Protein AF-A0A2J5I5U8-F1 (afdb_monomer_lite)

Foldseek 3Di:
DLVVLVVQLVCVVVVVHPAVCSNVLSVLLVVLLVVLLVVLLVLCVVCPLPDLVSLLVLLLLLLVLLVVVLCCCVVVVAPFDDQDDCRPDPDPRCSVSSNSNSNSSSVSSVQSNCVSVVNPLQDPVCLVVLVVVLVPPPCNPPPDDVSNVVSVVSSVVVVVLVVVQVVVCVVVVGNSVSSVVVSVVSNVSSVCSVPDDDD

Radius of gyration: 18.42 Å; chains: 1; bounding box: 48×38×44 Å

pLDDT: mean 83.1, std 12.83, range [36.19, 95.94]

InterPro domains:
  IPR010699 Protein of unknown function DUF1275 [PF06912] (1-190)

Secondary structure (DSSP, 8-state):
-HHHHHHHHHHHHTT--SSTTHHHHHHHHHHHHHHHHHHHHHHHHHS-TT-HHHHHHHHHHHHHHHHHHHHHHHTTSS--S-SSS-TTS----GGGHHHHHHHHHHHHHHHHHHHHTT-TT--SS-HHHHHHHHHT-TTTTSS--HHHHHHHHHHHHHHHHHHHHHHHHHHHSSTHHHHHHHHHHHHHHHHHHHH----

Organism: NCBI:txid482145

Sequence (199 aa):
MQTGNTIFVGLGASNQNPRPYGWARSLTSIGCFVIGSFFFARLHRLLGAKQRLTLIVSFFLQALMIVITAGLVQGGVIAGAPPGGSLHNAETQWTHEVPIVLLSIQSAGQIVASRSLGFNEIPTVVITSLLCDLMSDPKLFLLRNEKRDRRVVAFVLTLVGAIAGGWITKATGNIYGVLWLGAAIKLSISAAWVFWTKV

Structure (mmCIF, N/CA/C/O backbone):
data_AF-A0A2J5I5U8-F1
#
_entry.id   AF-A0A2J5I5U8-F1
#
loop_
_atom_site.group_PDB
_atom_site.id
_atom_site.type_symbol
_atom_site.label_atom_id
_atom_site.label_alt_id
_atom_site.label_comp_id
_atom_site.label_asym_id
_atom_site.label_entity_id
_atom_site.label_seq_id
_atom_site.pdbx_PDB_ins_code
_atom_site.Cartn_x
_atom_site.Cartn_y
_atom_site.Cartn_z
_atom_site.occupancy
_atom_site.B_iso_or_equiv
_atom_site.auth_seq_id
_atom_site.auth_comp_id
_atom_site.auth_asym_id
_atom_site.auth_atom_id
_atom_site.pdbx_PDB_model_num
ATOM 1 N N . MET A 1 1 ? 4.594 -5.981 -2.139 1.00 73.38 1 MET A N 1
ATOM 2 C CA . MET A 1 1 ? 4.993 -6.927 -1.069 1.00 73.38 1 MET A CA 1
ATOM 3 C C . MET A 1 1 ? 6.466 -6.703 -0.785 1.00 73.38 1 MET A C 1
ATOM 5 O O . MET A 1 1 ? 7.224 -6.738 -1.742 1.00 73.38 1 MET A O 1
ATOM 9 N N . GLN A 1 2 ? 6.873 -6.448 0.463 1.00 84.12 2 GLN A N 1
ATOM 10 C CA . GLN A 1 2 ? 8.286 -6.148 0.760 1.00 84.12 2 GLN A CA 1
ATOM 11 C C . GLN A 1 2 ? 9.120 -7.394 1.073 1.00 84.12 2 GLN A C 1
ATOM 13 O O . GLN A 1 2 ? 10.290 -7.429 0.722 1.00 84.12 2 GLN A O 1
ATOM 18 N N . THR A 1 3 ? 8.517 -8.456 1.618 1.00 83.69 3 THR A N 1
ATOM 19 C CA . THR A 1 3 ? 9.233 -9.703 1.939 1.00 83.69 3 THR A CA 1
ATOM 20 C C . THR A 1 3 ? 9.938 -10.303 0.719 1.00 83.69 3 THR A C 1
ATOM 22 O O . THR A 1 3 ? 11.117 -10.624 0.790 1.00 83.69 3 THR A O 1
ATOM 25 N N . GLY A 1 4 ? 9.254 -10.384 -0.428 1.00 82.81 4 GLY A N 1
ATOM 26 C CA . GLY A 1 4 ? 9.867 -10.859 -1.674 1.00 82.81 4 GLY A CA 1
ATOM 27 C C . GLY A 1 4 ? 10.988 -9.944 -2.179 1.00 82.81 4 GLY A C 1
ATOM 28 O O . GLY A 1 4 ? 12.023 -10.436 -2.618 1.00 82.81 4 GLY A O 1
ATOM 29 N N . ASN A 1 5 ? 10.825 -8.621 -2.051 1.00 88.06 5 ASN A N 1
ATOM 30 C CA . ASN A 1 5 ? 11.865 -7.658 -2.421 1.00 88.06 5 ASN A CA 1
ATOM 31 C C . ASN A 1 5 ? 13.138 -7.864 -1.590 1.00 88.06 5 ASN A C 1
ATOM 33 O O . ASN A 1 5 ? 14.233 -7.844 -2.141 1.00 88.06 5 ASN A O 1
ATOM 37 N N . THR A 1 6 ? 13.012 -8.120 -0.286 1.00 87.56 6 THR A N 1
ATOM 38 C CA . THR A 1 6 ? 14.171 -8.384 0.580 1.00 87.56 6 THR A CA 1
ATOM 39 C C . THR A 1 6 ? 14.941 -9.626 0.131 1.00 87.56 6 THR A C 1
ATOM 41 O O . THR A 1 6 ? 16.169 -9.596 0.096 1.00 87.56 6 THR A O 1
ATOM 44 N N . ILE A 1 7 ? 14.240 -10.688 -0.284 1.00 87.56 7 ILE A N 1
ATOM 45 C CA . ILE A 1 7 ? 14.877 -11.901 -0.816 1.00 87.56 7 ILE A CA 1
ATOM 46 C C . ILE A 1 7 ? 15.640 -11.606 -2.115 1.00 87.56 7 ILE A C 1
ATOM 48 O O . ILE A 1 7 ? 16.786 -12.026 -2.242 1.00 87.56 7 ILE A O 1
ATOM 52 N N . PHE A 1 8 ? 15.067 -10.840 -3.053 1.00 85.81 8 PHE A N 1
ATOM 53 C CA . PHE A 1 8 ? 15.771 -10.463 -4.289 1.00 85.81 8 PHE A CA 1
ATOM 54 C C . PHE A 1 8 ? 17.028 -9.624 -4.034 1.00 85.81 8 PHE A C 1
ATOM 56 O O . PHE A 1 8 ? 18.021 -9.801 -4.736 1.00 85.81 8 PHE A O 1
ATOM 63 N N . VAL A 1 9 ? 17.018 -8.749 -3.024 1.00 87.50 9 VAL A N 1
ATOM 64 C CA . VAL A 1 9 ? 18.224 -8.014 -2.603 1.00 87.50 9 VAL A CA 1
ATOM 65 C C . VAL A 1 9 ? 19.288 -8.972 -2.060 1.00 87.50 9 VAL A C 1
ATOM 67 O O . VAL A 1 9 ? 20.447 -8.877 -2.457 1.00 87.50 9 VAL A O 1
ATOM 70 N N . GLY A 1 10 ? 18.902 -9.925 -1.204 1.00 87.62 10 GLY A N 1
ATOM 71 C CA . GLY A 1 10 ? 19.825 -10.922 -0.649 1.00 87.62 10 GLY A CA 1
ATOM 72 C C . GLY A 1 10 ? 20.450 -11.827 -1.716 1.00 87.62 10 GLY A C 1
ATOM 73 O O . GLY A 1 10 ? 21.659 -12.040 -1.709 1.00 87.62 10 GLY A O 1
ATOM 74 N N . LEU A 1 11 ? 19.648 -12.292 -2.677 1.00 87.06 11 LEU A N 1
ATOM 75 C CA . LEU A 1 11 ? 20.133 -13.050 -3.836 1.00 87.06 11 LEU A CA 1
ATOM 76 C C . LEU A 1 11 ? 21.072 -12.217 -4.721 1.00 87.06 11 LEU A C 1
ATOM 78 O O . LEU A 1 11 ? 22.054 -12.737 -5.247 1.00 87.06 11 LEU A O 1
ATOM 82 N N . GLY A 1 12 ? 20.814 -10.913 -4.848 1.00 85.38 12 GLY A N 1
ATOM 83 C CA . GLY A 1 12 ? 21.721 -9.994 -5.532 1.00 85.38 12 GLY A CA 1
ATOM 84 C C . GLY A 1 12 ? 23.076 -9.863 -4.847 1.00 85.38 12 GLY A C 1
ATOM 85 O O . GLY A 1 12 ? 24.096 -9.842 -5.533 1.00 85.38 12 GLY A O 1
ATOM 86 N N . ALA A 1 13 ? 23.104 -9.854 -3.512 1.00 86.94 13 ALA A N 1
ATOM 87 C CA . ALA A 1 13 ? 24.342 -9.786 -2.737 1.00 86.94 13 ALA A CA 1
ATOM 88 C C . ALA A 1 13 ? 25.221 -11.042 -2.892 1.00 86.94 13 ALA A C 1
ATOM 90 O O . ALA A 1 13 ? 26.443 -10.938 -2.836 1.00 86.94 13 ALA A O 1
ATOM 91 N N . SER A 1 14 ? 24.620 -12.214 -3.129 1.00 87.06 14 SER A N 1
ATOM 92 C CA . SER A 1 14 ? 25.341 -13.466 -3.408 1.00 87.06 14 SER A CA 1
ATOM 93 C C . SER A 1 14 ? 25.595 -13.717 -4.901 1.00 87.06 14 SER A C 1
ATOM 95 O O . SER A 1 14 ? 26.052 -14.797 -5.273 1.00 87.06 14 SER A O 1
ATOM 97 N N . ASN A 1 15 ? 25.298 -12.736 -5.762 1.00 81.75 15 ASN A N 1
ATOM 98 C CA . ASN A 1 15 ? 25.380 -12.826 -7.223 1.00 81.75 15 ASN A CA 1
ATOM 99 C C . ASN A 1 15 ? 24.505 -13.939 -7.848 1.00 81.75 15 ASN A C 1
ATOM 101 O O . ASN A 1 15 ? 24.714 -14.349 -8.989 1.00 81.75 15 ASN A O 1
ATOM 105 N N . GLN A 1 16 ? 23.486 -14.408 -7.126 1.00 82.94 16 GLN A N 1
ATOM 106 C CA . GLN A 1 16 ? 22.509 -15.390 -7.596 1.00 82.94 16 GLN A CA 1
ATOM 107 C C . GLN A 1 16 ? 21.300 -14.674 -8.198 1.00 82.94 16 GLN A C 1
ATOM 109 O O . GLN A 1 16 ? 20.182 -14.792 -7.708 1.00 82.94 16 GLN A O 1
ATOM 114 N N . ASN A 1 17 ? 21.522 -13.876 -9.242 1.00 75.94 17 ASN A N 1
ATOM 115 C CA . ASN A 1 17 ? 20.491 -13.006 -9.802 1.00 75.94 17 ASN A CA 1
ATOM 116 C C . ASN A 1 17 ? 19.564 -13.757 -10.777 1.00 75.94 17 ASN A C 1
ATOM 118 O O . ASN A 1 17 ? 19.963 -13.995 -11.915 1.00 75.94 17 ASN A O 1
ATOM 122 N N . PRO A 1 18 ? 18.298 -14.054 -10.412 1.00 69.94 18 PRO A N 1
ATOM 123 C CA . PRO A 1 18 ? 17.353 -14.687 -11.336 1.00 69.94 18 PRO A CA 1
ATOM 124 C C . PRO A 1 18 ? 16.922 -13.751 -12.477 1.00 69.94 18 PRO A C 1
ATOM 126 O O . PRO A 1 18 ? 16.367 -14.207 -13.473 1.00 69.94 18 PRO A O 1
ATOM 129 N N . ARG A 1 19 ? 17.124 -12.433 -12.322 1.00 70.50 19 ARG A N 1
ATOM 130 C CA . ARG A 1 19 ? 16.862 -11.403 -13.337 1.00 70.50 19 ARG A CA 1
ATOM 131 C C . ARG A 1 19 ? 17.949 -10.324 -13.273 1.00 70.50 19 ARG A C 1
ATOM 133 O O . ARG A 1 19 ? 18.262 -9.888 -12.159 1.00 70.50 19 ARG A O 1
ATOM 140 N N . PRO A 1 20 ? 18.473 -9.836 -14.414 1.00 72.56 20 PRO A N 1
ATOM 141 C CA . PRO A 1 20 ? 19.415 -8.718 -14.435 1.00 72.56 20 PRO A CA 1
ATOM 142 C C . PRO A 1 20 ? 18.852 -7.507 -13.680 1.00 72.56 20 PRO A C 1
ATOM 144 O O . PRO A 1 20 ? 17.707 -7.115 -13.902 1.00 72.56 20 PRO A O 1
ATOM 147 N N . TYR A 1 21 ? 19.634 -6.948 -12.750 1.00 76.44 21 TYR A N 1
ATOM 148 C CA . TYR A 1 21 ? 19.283 -5.767 -11.940 1.00 76.44 21 TYR A CA 1
ATOM 149 C C . TYR A 1 21 ? 17.972 -5.855 -11.126 1.00 76.44 21 TYR A C 1
ATOM 151 O O . TYR A 1 21 ? 17.512 -4.850 -10.582 1.00 76.44 21 TYR A O 1
ATOM 159 N N . GLY A 1 22 ? 17.373 -7.044 -10.972 1.00 77.94 22 GLY A N 1
ATOM 160 C CA . GLY A 1 22 ? 16.154 -7.218 -10.170 1.00 77.94 22 GLY A CA 1
ATOM 161 C C . GLY A 1 22 ? 16.348 -6.817 -8.703 1.00 77.94 22 GLY A C 1
ATOM 162 O O . GLY A 1 22 ? 15.463 -6.209 -8.104 1.00 77.94 22 GLY A O 1
ATOM 163 N N . TRP A 1 23 ? 17.540 -7.077 -8.160 1.00 84.75 23 TRP A N 1
ATOM 164 C CA . TRP A 1 23 ? 17.932 -6.685 -6.808 1.00 84.75 23 TRP A CA 1
ATOM 165 C C . TRP A 1 23 ? 17.910 -5.162 -6.601 1.00 84.75 23 TRP A C 1
ATOM 167 O O . TRP A 1 23 ? 17.477 -4.704 -5.547 1.00 84.75 23 TRP A O 1
ATOM 177 N N . ALA A 1 24 ? 18.307 -4.374 -7.608 1.00 85.69 24 ALA A N 1
ATOM 178 C CA . ALA A 1 24 ? 18.344 -2.914 -7.522 1.00 85.69 24 ALA A CA 1
ATOM 179 C C . ALA A 1 24 ? 16.924 -2.338 -7.433 1.00 85.69 24 ALA A C 1
ATOM 181 O O . ALA A 1 24 ? 16.623 -1.569 -6.525 1.00 85.69 24 ALA A O 1
ATOM 182 N N . ARG A 1 25 ? 16.008 -2.823 -8.282 1.00 85.19 25 ARG A N 1
ATOM 183 C CA . ARG A 1 25 ? 14.580 -2.457 -8.246 1.00 85.19 25 ARG A CA 1
ATOM 184 C C . ARG A 1 25 ? 13.931 -2.794 -6.903 1.00 85.19 25 ARG A C 1
ATOM 186 O O . ARG A 1 25 ? 13.144 -2.016 -6.360 1.00 85.19 25 ARG A O 1
ATOM 193 N N . SER A 1 26 ? 14.263 -3.961 -6.351 1.00 87.94 26 SER A N 1
ATOM 194 C CA . SER A 1 26 ? 13.794 -4.368 -5.028 1.00 87.94 26 SER A CA 1
ATOM 195 C C . SER A 1 26 ? 14.366 -3.489 -3.913 1.00 87.94 26 SER A C 1
ATOM 197 O O . SER A 1 26 ? 13.621 -3.123 -3.003 1.00 87.94 26 SER A O 1
ATOM 199 N N . LEU A 1 27 ? 15.639 -3.091 -4.002 1.00 90.00 27 LEU A N 1
ATOM 200 C CA . LEU A 1 27 ? 16.265 -2.163 -3.059 1.00 90.00 27 LEU A CA 1
ATOM 201 C C . LEU A 1 27 ? 15.610 -0.775 -3.115 1.00 90.00 27 LEU A C 1
ATOM 203 O O . LEU A 1 27 ? 15.252 -0.244 -2.062 1.00 90.00 27 LEU A O 1
ATOM 207 N N . THR A 1 28 ? 15.366 -0.232 -4.315 1.00 91.06 28 THR A N 1
ATOM 208 C CA . THR A 1 28 ? 14.620 1.024 -4.498 1.00 91.06 28 THR A CA 1
ATOM 209 C C . THR A 1 28 ? 13.243 0.930 -3.846 1.00 91.06 28 THR A C 1
ATOM 211 O O . THR A 1 28 ? 12.865 1.804 -3.066 1.00 91.06 28 THR A O 1
ATOM 214 N N . SER A 1 29 ? 12.500 -0.158 -4.092 1.00 90.62 29 SER A N 1
ATOM 215 C CA . SER A 1 29 ? 11.173 -0.352 -3.497 1.00 90.62 29 SER A CA 1
ATOM 216 C C . SER A 1 29 ? 11.211 -0.340 -1.967 1.00 90.62 29 SER A C 1
ATOM 218 O O . SER A 1 29 ? 10.381 0.328 -1.348 1.00 90.62 29 SER A O 1
ATOM 220 N N . ILE A 1 30 ? 12.184 -1.024 -1.354 1.00 91.69 30 ILE A N 1
ATOM 221 C CA . ILE A 1 30 ? 12.354 -1.049 0.106 1.00 91.69 30 ILE A CA 1
ATOM 222 C C . ILE A 1 30 ? 12.706 0.347 0.629 1.00 91.69 30 ILE A C 1
ATOM 224 O O . ILE A 1 30 ? 12.056 0.827 1.559 1.00 91.69 30 ILE A O 1
ATOM 228 N N . GLY A 1 31 ? 13.688 1.021 0.025 1.00 93.50 31 GLY A N 1
ATOM 229 C CA . GLY A 1 31 ? 14.117 2.359 0.437 1.00 93.50 31 GLY A CA 1
ATOM 230 C C . GLY A 1 31 ? 12.973 3.372 0.380 1.00 93.50 31 GLY A C 1
ATOM 231 O O . GLY A 1 31 ? 12.658 4.026 1.376 1.00 93.50 31 GLY A O 1
ATOM 232 N N . CYS A 1 32 ? 12.270 3.435 -0.752 1.00 93.75 32 CYS A N 1
ATOM 233 C CA . CYS A 1 32 ? 11.116 4.312 -0.937 1.00 93.75 32 CYS A CA 1
ATOM 234 C C . CYS A 1 32 ? 9.962 3.969 0.009 1.00 93.75 32 CYS A C 1
ATOM 236 O O . CYS A 1 32 ? 9.291 4.866 0.517 1.00 93.75 32 CYS A O 1
ATOM 238 N N . PHE A 1 33 ? 9.741 2.687 0.296 1.00 92.94 33 PHE A N 1
ATOM 239 C CA . PHE A 1 33 ? 8.738 2.259 1.262 1.00 92.94 33 PHE A CA 1
ATOM 240 C C . PHE A 1 33 ? 9.073 2.706 2.696 1.00 92.94 33 PHE A C 1
ATOM 242 O O . PHE A 1 33 ? 8.181 3.144 3.428 1.00 92.94 33 PHE A O 1
ATOM 249 N N . VAL A 1 34 ? 10.344 2.644 3.108 1.00 94.06 34 VAL A N 1
ATOM 250 C CA . VAL A 1 34 ? 10.796 3.127 4.426 1.00 94.06 34 VAL A CA 1
ATOM 251 C C . VAL A 1 34 ? 10.652 4.646 4.525 1.00 94.06 34 VAL A C 1
ATOM 253 O O . VAL A 1 34 ? 10.069 5.141 5.492 1.00 94.06 34 VAL A O 1
ATOM 256 N N . ILE A 1 35 ? 11.100 5.381 3.503 1.00 95.06 35 ILE A N 1
ATOM 257 C CA . ILE A 1 35 ? 10.955 6.844 3.429 1.00 95.06 35 ILE A CA 1
ATOM 258 C C . ILE A 1 35 ? 9.473 7.237 3.471 1.00 95.06 35 ILE A C 1
ATOM 260 O O . ILE A 1 35 ? 9.080 8.093 4.264 1.00 95.06 35 ILE A O 1
ATOM 264 N N . GLY A 1 36 ? 8.630 6.568 2.680 1.00 93.38 3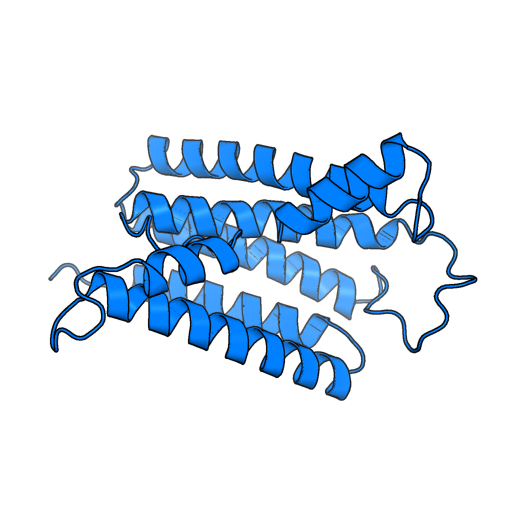6 GLY A N 1
ATOM 265 C CA . GLY A 1 36 ? 7.185 6.773 2.687 1.00 93.38 36 GLY A CA 1
ATOM 266 C C . GLY A 1 36 ? 6.566 6.485 4.055 1.00 93.38 36 GLY A C 1
ATOM 267 O O . GLY A 1 36 ? 5.772 7.280 4.553 1.00 93.38 36 GLY A O 1
ATOM 268 N N . SER A 1 37 ? 6.978 5.399 4.713 1.00 92.12 37 SER A N 1
ATOM 269 C CA . SER A 1 37 ? 6.502 5.047 6.058 1.00 92.12 37 SER A CA 1
ATOM 270 C C . SER A 1 37 ? 6.841 6.142 7.067 1.00 92.12 37 SER A C 1
ATOM 272 O O . SER A 1 37 ? 5.983 6.536 7.857 1.00 92.12 37 SER A O 1
ATOM 274 N N . PHE A 1 38 ? 8.065 6.673 7.015 1.00 94.38 38 PHE A N 1
ATOM 275 C CA . PHE A 1 38 ? 8.487 7.788 7.858 1.00 94.38 38 PHE A CA 1
ATOM 276 C C . PHE A 1 38 ? 7.666 9.054 7.577 1.00 94.38 38 PHE A C 1
ATOM 278 O O . PHE A 1 38 ? 7.140 9.661 8.513 1.00 94.38 38 PHE A O 1
ATOM 285 N N . PHE A 1 39 ? 7.504 9.417 6.303 1.00 95.12 39 PHE A N 1
ATOM 286 C CA . PHE A 1 39 ? 6.733 10.585 5.879 1.00 95.12 39 PHE A CA 1
ATOM 287 C C . PHE A 1 39 ? 5.278 10.519 6.367 1.00 95.12 39 PHE A C 1
ATOM 289 O O . PHE A 1 39 ? 4.821 11.419 7.075 1.00 95.12 39 PHE A O 1
ATOM 296 N N . PHE A 1 40 ? 4.562 9.430 6.073 1.00 93.00 40 PHE A N 1
ATOM 297 C CA . PHE A 1 40 ? 3.168 9.278 6.490 1.00 93.00 40 PHE A CA 1
ATOM 298 C C . PHE A 1 40 ? 3.031 9.171 8.013 1.00 93.00 40 PHE A C 1
ATOM 300 O O . PHE A 1 40 ? 2.072 9.698 8.573 1.00 93.00 40 PHE A O 1
ATOM 307 N N . ALA A 1 41 ? 3.985 8.545 8.713 1.00 91.44 41 ALA A N 1
ATOM 308 C CA . ALA A 1 41 ? 3.951 8.480 10.175 1.00 91.44 41 ALA A CA 1
ATOM 309 C C . ALA A 1 41 ? 4.093 9.871 10.810 1.00 91.44 41 ALA A C 1
ATOM 311 O O . ALA A 1 41 ? 3.406 10.182 11.786 1.00 91.44 41 ALA A O 1
ATOM 312 N N . ARG A 1 42 ? 4.953 10.730 10.247 1.00 92.25 42 ARG A N 1
ATOM 313 C CA . ARG A 1 42 ? 5.087 12.129 10.674 1.00 92.25 42 ARG A CA 1
ATOM 314 C C . ARG A 1 42 ? 3.839 12.934 10.340 1.00 92.25 42 ARG A C 1
ATOM 316 O O . ARG A 1 42 ? 3.341 13.623 11.223 1.00 92.25 42 ARG A O 1
ATOM 323 N N . LEU A 1 43 ? 3.291 12.778 9.137 1.00 91.31 43 LEU A N 1
ATOM 324 C CA . LEU A 1 43 ? 2.041 13.420 8.727 1.00 91.31 43 LEU A CA 1
ATOM 325 C C . LEU A 1 43 ? 0.895 13.094 9.700 1.00 91.31 43 LEU A C 1
ATOM 327 O O . LEU A 1 43 ? 0.242 14.000 10.211 1.00 91.31 43 LEU A O 1
ATOM 331 N N . HIS A 1 44 ? 0.707 11.811 10.027 1.00 89.38 44 HIS A N 1
ATOM 332 C CA . HIS A 1 44 ? -0.317 11.371 10.977 1.00 89.38 44 HIS A CA 1
ATOM 333 C C . HIS A 1 44 ? -0.059 11.851 12.412 1.00 89.38 44 HIS A C 1
ATOM 335 O O . HIS A 1 44 ? -1.010 12.064 13.161 1.00 89.38 44 HIS A O 1
ATOM 341 N N . ARG A 1 45 ? 1.202 12.047 12.814 1.00 87.81 45 ARG A N 1
ATOM 342 C CA . ARG A 1 45 ? 1.538 12.608 14.130 1.00 87.81 45 ARG A CA 1
ATOM 343 C C . ARG A 1 45 ? 1.257 14.110 14.207 1.00 87.81 45 ARG A C 1
ATOM 345 O O . ARG A 1 45 ? 0.744 14.556 15.223 1.00 87.81 45 ARG A O 1
ATOM 352 N N . LEU A 1 46 ? 1.583 14.860 13.154 1.00 88.44 46 LEU A N 1
ATOM 353 C CA . LEU A 1 46 ? 1.422 16.318 13.101 1.00 88.44 46 LEU A CA 1
ATOM 354 C C . LEU A 1 46 ? -0.047 16.734 12.991 1.00 88.44 46 LEU A C 1
ATOM 356 O O . LEU A 1 46 ? -0.488 17.621 13.710 1.00 88.44 46 LEU A O 1
ATOM 360 N N . LEU A 1 47 ? -0.808 16.068 12.122 1.00 86.12 47 LEU A N 1
ATOM 361 C CA . LEU A 1 47 ? -2.226 16.368 11.901 1.00 86.12 47 LEU A CA 1
ATOM 362 C C . LEU A 1 47 ? -3.151 15.623 12.878 1.00 86.12 47 LEU A C 1
ATOM 364 O O . LEU A 1 47 ? -4.356 15.825 12.875 1.00 86.12 47 LEU A O 1
ATOM 368 N N . GLY A 1 48 ? -2.610 14.739 13.717 1.00 82.56 48 GLY A N 1
ATOM 369 C CA . GLY A 1 48 ? -3.385 13.889 14.615 1.00 82.56 48 GLY A CA 1
ATOM 370 C C . GLY A 1 48 ? -3.929 12.639 13.915 1.00 82.56 48 GLY A C 1
ATOM 371 O O . GLY A 1 48 ? -4.667 12.697 12.932 1.00 82.56 48 GLY A O 1
ATOM 372 N N . ALA A 1 49 ? -3.594 11.472 14.468 1.00 73.75 49 ALA A N 1
ATOM 373 C CA . ALA A 1 49 ? -3.744 10.179 13.797 1.00 73.75 49 ALA A CA 1
ATOM 374 C C . ALA A 1 49 ? -5.195 9.787 13.461 1.00 73.75 49 ALA A C 1
ATOM 376 O O . ALA A 1 49 ? -5.415 9.024 12.522 1.00 73.75 49 ALA A O 1
ATOM 377 N N . LYS A 1 50 ? -6.168 10.312 14.218 1.00 75.44 50 LYS A N 1
ATOM 378 C CA . LYS A 1 50 ? -7.607 10.035 14.065 1.00 75.44 50 LYS A CA 1
ATOM 379 C C . LYS A 1 50 ? -8.408 11.234 13.552 1.00 75.44 50 LYS A C 1
ATOM 381 O O . LYS A 1 50 ? -9.636 11.183 13.528 1.00 75.44 50 LYS A O 1
ATOM 386 N N . GLN A 1 51 ? -7.743 12.328 13.176 1.00 83.81 51 GLN A N 1
ATOM 387 C CA . GLN A 1 51 ? -8.449 13.460 12.591 1.00 83.81 51 GLN A CA 1
ATOM 388 C C . GLN A 1 51 ? -8.877 13.127 11.160 1.00 83.81 51 GLN A C 1
ATOM 390 O O . GLN A 1 51 ? -8.146 12.494 10.399 1.00 83.81 51 GLN A O 1
ATOM 395 N N . ARG A 1 52 ? -10.071 13.589 10.783 1.00 85.25 52 ARG A N 1
ATOM 396 C CA . ARG A 1 52 ? -10.632 13.374 9.441 1.00 85.25 52 ARG A C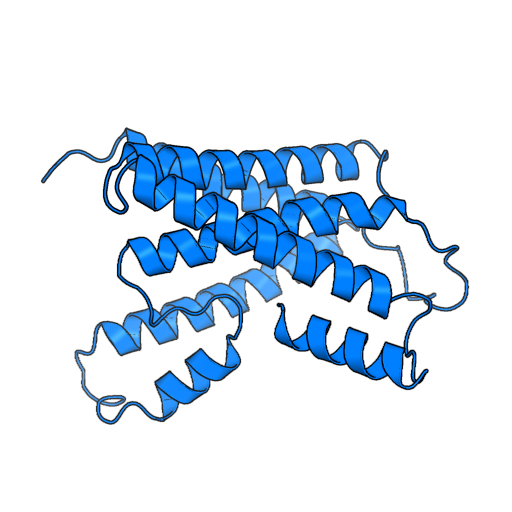A 1
ATOM 397 C C . ARG A 1 52 ? -9.726 13.934 8.361 1.00 85.25 52 ARG A C 1
ATOM 399 O O . ARG A 1 52 ? -9.453 13.249 7.385 1.00 85.25 52 ARG A O 1
ATOM 406 N N . LEU A 1 53 ? -9.221 15.148 8.583 1.00 87.19 53 LEU A N 1
ATOM 407 C CA . LEU A 1 53 ? -8.336 15.825 7.644 1.00 87.19 53 LEU A CA 1
ATOM 408 C C . LEU A 1 53 ? -7.087 14.985 7.351 1.00 87.19 53 LEU A C 1
ATOM 410 O O . LEU A 1 53 ? -6.722 14.826 6.193 1.00 87.19 53 LEU A O 1
ATOM 414 N N . THR A 1 54 ? -6.497 14.362 8.373 1.00 89.31 54 THR A N 1
ATOM 415 C CA . THR A 1 54 ? -5.355 13.452 8.220 1.00 89.31 54 THR A CA 1
ATOM 416 C C . THR A 1 54 ? -5.669 12.288 7.287 1.00 89.31 54 THR A C 1
ATOM 418 O O . THR A 1 54 ? -4.867 11.971 6.412 1.00 89.31 54 THR A O 1
ATOM 421 N N . LEU A 1 55 ? -6.835 11.657 7.443 1.00 89.31 55 LEU A N 1
ATOM 422 C CA . LEU A 1 55 ? -7.247 10.523 6.612 1.00 89.31 55 LEU A CA 1
ATOM 423 C C . LEU A 1 55 ? -7.557 10.964 5.178 1.00 89.31 55 LEU A C 1
ATOM 425 O O . LEU A 1 55 ? -7.087 10.320 4.242 1.00 89.31 55 LEU A O 1
ATOM 429 N N . ILE A 1 56 ? -8.264 12.087 5.005 1.00 90.69 56 ILE A N 1
ATOM 430 C CA . ILE A 1 56 ? -8.554 12.684 3.693 1.00 90.69 56 ILE A CA 1
ATOM 431 C C . ILE A 1 56 ? -7.246 12.952 2.947 1.00 90.69 56 ILE A C 1
ATOM 433 O O . ILE A 1 56 ? -7.062 12.430 1.848 1.00 90.69 56 ILE A O 1
ATOM 437 N N . VAL A 1 57 ? -6.321 13.698 3.565 1.00 91.94 57 VAL A N 1
ATOM 438 C CA . VAL A 1 57 ? -5.024 14.070 2.977 1.00 91.94 57 VAL A CA 1
ATOM 439 C C . VAL A 1 57 ? -4.172 12.832 2.701 1.00 91.94 57 VAL A C 1
ATOM 441 O O . VAL A 1 57 ? -3.581 12.724 1.628 1.00 91.94 57 VAL A O 1
ATOM 444 N N . SER A 1 58 ? -4.137 11.868 3.625 1.00 92.81 58 SER A N 1
ATOM 445 C CA . SER A 1 58 ? -3.356 10.638 3.466 1.00 92.81 58 SER A CA 1
ATOM 446 C C . SER A 1 58 ? -3.843 9.804 2.277 1.00 92.81 58 SER A C 1
ATOM 448 O O . SER A 1 58 ? -3.043 9.451 1.408 1.00 92.81 58 SER A O 1
ATOM 450 N N . PHE A 1 59 ? -5.150 9.535 2.179 1.00 92.88 59 PHE A N 1
ATOM 451 C CA . PHE A 1 59 ? -5.716 8.781 1.056 1.00 92.88 59 PHE A CA 1
ATOM 452 C C . PHE A 1 59 ? -5.690 9.566 -0.260 1.00 92.88 59 PHE A C 1
ATOM 454 O O . PHE A 1 59 ? -5.476 8.961 -1.310 1.00 92.88 59 PHE A O 1
ATOM 461 N N . PHE A 1 60 ? -5.832 10.893 -0.214 1.00 94.25 60 PHE A N 1
ATOM 462 C CA . PHE A 1 60 ? -5.712 11.753 -1.390 1.00 94.25 60 PHE A CA 1
ATOM 463 C C . PHE A 1 60 ? -4.295 11.722 -1.970 1.00 94.25 60 PHE A C 1
ATOM 465 O O . PHE A 1 60 ? -4.129 11.464 -3.159 1.00 94.25 60 PHE A O 1
ATOM 472 N N . LEU A 1 61 ? -3.263 11.889 -1.137 1.00 94.88 61 LEU A N 1
ATOM 473 C CA . LEU A 1 61 ? -1.870 11.827 -1.586 1.00 94.88 61 LEU A CA 1
ATOM 474 C C . LEU A 1 61 ? -1.523 10.438 -2.142 1.00 94.88 61 LEU A C 1
ATOM 476 O O . LEU A 1 61 ? -0.854 10.319 -3.168 1.00 94.88 61 LEU A O 1
ATOM 480 N N . GLN A 1 62 ? -2.028 9.379 -1.502 1.00 94.69 62 GLN A N 1
ATOM 481 C CA . GLN A 1 62 ? -1.918 8.014 -2.014 1.00 94.69 62 GLN A CA 1
ATOM 482 C C . GLN A 1 62 ? -2.580 7.853 -3.389 1.00 94.69 62 GLN A C 1
ATOM 484 O O . GLN A 1 62 ? -1.999 7.229 -4.273 1.00 94.69 62 GLN A O 1
ATOM 489 N N . ALA A 1 63 ? -3.781 8.396 -3.584 1.00 94.62 63 ALA A N 1
ATOM 490 C CA . ALA A 1 63 ? -4.456 8.354 -4.873 1.00 94.62 63 ALA A CA 1
ATOM 491 C C . ALA A 1 63 ? -3.698 9.154 -5.939 1.00 94.62 63 ALA A C 1
ATOM 493 O O . ALA A 1 63 ? -3.496 8.643 -7.036 1.00 94.62 63 ALA A O 1
ATOM 494 N N . LEU A 1 64 ? -3.211 10.352 -5.603 1.00 95.94 64 LEU A N 1
ATOM 495 C CA . LEU A 1 64 ? -2.454 11.216 -6.508 1.00 95.94 64 LEU A CA 1
ATOM 496 C C . LEU A 1 64 ? -1.213 10.507 -7.064 1.00 95.94 64 LEU A C 1
ATOM 498 O O . LEU A 1 64 ? -0.990 10.518 -8.271 1.00 95.94 64 LEU A O 1
ATOM 502 N N . MET A 1 65 ? -0.450 9.817 -6.210 1.00 95.06 65 MET A N 1
ATOM 503 C CA . MET A 1 65 ? 0.706 9.024 -6.650 1.00 95.06 65 MET A CA 1
ATOM 504 C C . MET A 1 65 ? 0.313 7.905 -7.628 1.00 95.06 65 MET A C 1
ATOM 506 O O . MET A 1 65 ? 1.035 7.658 -8.597 1.00 95.06 65 MET A O 1
ATOM 510 N N . ILE A 1 66 ? -0.838 7.248 -7.423 1.00 94.44 66 ILE A N 1
ATOM 511 C CA . ILE A 1 66 ? -1.338 6.238 -8.370 1.00 94.44 66 ILE A CA 1
ATOM 512 C C . ILE A 1 66 ? -1.787 6.890 -9.678 1.00 94.44 66 ILE A C 1
ATOM 514 O O . ILE A 1 66 ? -1.448 6.366 -10.732 1.00 94.44 66 ILE A O 1
ATOM 518 N N . VAL A 1 67 ? -2.507 8.015 -9.634 1.00 95.31 67 VAL A N 1
ATOM 519 C CA . VAL A 1 67 ? -2.973 8.735 -10.833 1.00 95.31 67 VAL A CA 1
ATOM 520 C C . VAL A 1 67 ? -1.794 9.184 -11.689 1.00 95.31 67 VAL A C 1
ATOM 522 O O . VAL A 1 67 ? -1.799 8.945 -12.892 1.00 95.31 67 VAL A O 1
ATOM 525 N N . ILE A 1 68 ? -0.754 9.758 -11.073 1.00 93.62 68 ILE A N 1
ATOM 526 C CA . ILE A 1 68 ? 0.484 10.127 -11.774 1.00 93.62 68 ILE A CA 1
ATOM 527 C C . ILE A 1 68 ? 1.088 8.889 -12.443 1.00 93.62 68 ILE A C 1
ATOM 529 O O . ILE A 1 68 ? 1.392 8.915 -13.632 1.00 93.62 68 ILE A O 1
ATOM 533 N N . THR A 1 69 ? 1.194 7.775 -11.715 1.00 91.44 69 THR A N 1
ATOM 534 C CA . THR A 1 69 ? 1.724 6.522 -12.271 1.00 91.44 69 THR A CA 1
ATOM 535 C C . THR A 1 69 ? 0.867 6.002 -13.432 1.00 91.44 69 THR A C 1
ATOM 537 O O . THR A 1 69 ? 1.404 5.612 -14.466 1.00 91.44 69 THR A O 1
ATOM 540 N N . ALA A 1 70 ? -0.460 6.017 -13.292 1.00 91.12 70 ALA A N 1
ATOM 541 C CA . ALA A 1 70 ? -1.400 5.567 -14.314 1.00 91.12 70 ALA A CA 1
ATOM 542 C C . ALA A 1 70 ? -1.307 6.424 -15.581 1.00 91.12 70 ALA A C 1
ATOM 544 O O . ALA A 1 70 ? -1.227 5.875 -16.677 1.00 91.12 70 ALA A O 1
ATOM 545 N N . GLY A 1 71 ? -1.251 7.751 -15.427 1.00 90.19 71 GLY A N 1
ATOM 546 C CA . GLY A 1 71 ? -1.099 8.697 -16.529 1.00 90.19 71 GLY A CA 1
ATOM 547 C C . GLY A 1 71 ? 0.232 8.539 -17.260 1.00 90.19 71 GLY A C 1
ATOM 548 O O . GLY A 1 71 ? 0.254 8.535 -18.486 1.00 90.19 71 GLY A O 1
ATOM 549 N N . LEU A 1 72 ? 1.330 8.322 -16.529 1.00 89.12 72 LEU A N 1
ATOM 550 C CA . LEU A 1 72 ? 2.649 8.087 -17.124 1.00 89.12 72 LEU A CA 1
ATOM 551 C C . LEU A 1 72 ? 2.714 6.772 -17.919 1.00 89.12 72 LEU A C 1
ATOM 553 O O . LEU A 1 72 ? 3.322 6.733 -18.989 1.00 89.12 72 LEU A O 1
ATOM 557 N N . VAL A 1 73 ? 2.069 5.709 -17.425 1.00 87.00 73 VAL A N 1
ATOM 558 C CA . VAL A 1 73 ? 1.985 4.418 -18.131 1.00 87.00 73 VAL A CA 1
ATOM 559 C C . VAL A 1 73 ? 1.045 4.502 -19.337 1.00 87.00 73 VAL A C 1
ATOM 561 O O . VAL A 1 73 ? 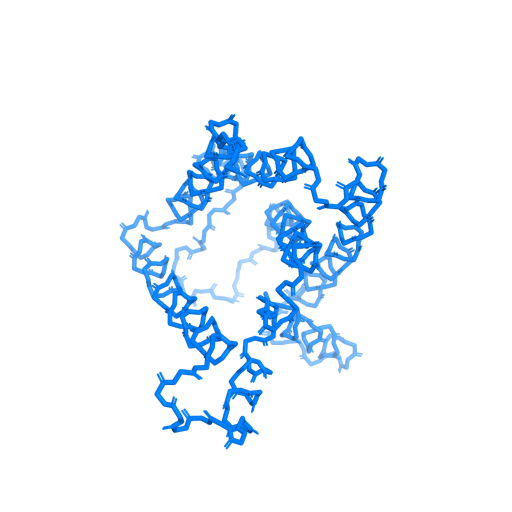1.368 3.993 -20.406 1.00 87.00 73 VAL A O 1
ATOM 564 N N . GLN A 1 74 ? -0.116 5.143 -19.190 1.00 87.19 74 GLN A N 1
ATOM 565 C CA . GLN A 1 74 ? -1.086 5.291 -20.278 1.00 87.19 74 GLN A CA 1
ATOM 566 C C . GLN A 1 74 ? -0.577 6.226 -21.382 1.00 87.19 74 GLN A C 1
ATOM 568 O O . GLN A 1 74 ? -0.817 5.965 -22.556 1.00 87.19 74 GLN A O 1
ATOM 573 N N . GLY A 1 75 ? 0.148 7.286 -21.018 1.00 83.38 75 GLY A N 1
ATOM 574 C CA . GLY A 1 75 ? 0.759 8.227 -21.955 1.00 83.38 75 GLY A CA 1
ATOM 575 C C . GLY A 1 75 ? 1.984 7.678 -22.690 1.00 83.38 75 GLY A C 1
ATOM 576 O O . GLY A 1 75 ? 2.591 8.410 -23.463 1.00 83.38 75 GLY A O 1
ATOM 577 N N . GLY A 1 76 ? 2.387 6.427 -22.436 1.00 79.00 76 GLY A N 1
ATOM 578 C CA . GLY A 1 76 ? 3.520 5.784 -23.109 1.00 79.00 76 GLY A CA 1
ATOM 579 C C . GLY A 1 76 ? 4.897 6.330 -22.717 1.00 79.00 76 GLY A C 1
ATOM 580 O O . GLY A 1 76 ? 5.901 5.865 -23.246 1.00 79.00 76 GLY A O 1
ATOM 581 N N . VAL A 1 77 ? 4.964 7.272 -21.767 1.00 77.50 77 VAL A N 1
ATOM 582 C CA . VAL A 1 77 ? 6.225 7.791 -21.205 1.00 77.50 77 VAL A CA 1
ATOM 583 C C . VAL A 1 77 ? 6.965 6.683 -20.459 1.00 77.50 77 VAL A C 1
ATOM 585 O O . VAL A 1 77 ? 8.192 6.664 -20.419 1.00 77.50 77 VAL A O 1
ATOM 588 N N . ILE A 1 78 ? 6.212 5.748 -19.876 1.00 76.12 78 ILE A N 1
ATOM 589 C CA . ILE A 1 78 ? 6.733 4.589 -19.160 1.00 76.12 78 ILE A CA 1
ATOM 590 C C . ILE A 1 78 ? 6.204 3.320 -19.805 1.00 76.12 78 ILE A C 1
ATOM 592 O O . ILE A 1 78 ? 4.998 3.180 -20.006 1.00 76.12 78 ILE A O 1
ATOM 596 N N . ALA A 1 79 ? 7.103 2.376 -20.082 1.00 65.06 79 ALA A N 1
ATOM 597 C CA . ALA A 1 79 ? 6.716 1.072 -20.589 1.00 65.06 79 ALA A CA 1
ATOM 598 C C . ALA A 1 79 ? 5.722 0.395 -19.626 1.00 65.06 79 ALA A C 1
ATOM 600 O O . ALA A 1 79 ? 5.951 0.293 -18.415 1.00 65.06 79 ALA A O 1
ATOM 601 N N . GLY A 1 80 ? 4.595 -0.049 -20.185 1.00 59.50 80 GLY A N 1
ATOM 602 C CA . GLY A 1 80 ? 3.626 -0.901 -19.501 1.00 59.50 80 GLY A CA 1
ATOM 603 C C . GLY A 1 80 ? 4.194 -2.284 -19.182 1.00 59.50 80 GLY A C 1
ATOM 604 O O . GLY A 1 80 ? 5.373 -2.553 -19.408 1.00 59.50 80 GLY A O 1
ATOM 605 N N . ALA A 1 81 ? 3.362 -3.189 -18.655 1.00 55.12 81 ALA A N 1
ATOM 606 C CA . ALA A 1 81 ? 3.787 -4.582 -18.492 1.00 55.12 81 ALA A CA 1
ATOM 607 C C . ALA A 1 81 ? 4.305 -5.132 -19.838 1.00 55.12 81 ALA A C 1
ATOM 609 O O . ALA A 1 81 ? 3.636 -4.929 -20.853 1.00 55.12 81 ALA A O 1
ATOM 610 N N . PRO A 1 82 ? 5.475 -5.798 -19.871 1.00 51.91 82 PRO A N 1
ATOM 611 C CA . PRO A 1 82 ? 6.044 -6.272 -21.123 1.00 51.91 82 PRO A CA 1
ATOM 612 C C . PRO A 1 82 ? 5.079 -7.258 -21.803 1.00 51.91 82 PRO A C 1
ATOM 614 O O . PRO A 1 82 ? 4.622 -8.206 -21.151 1.00 51.91 82 PRO A O 1
ATOM 617 N N . PRO A 1 83 ? 4.756 -7.061 -23.093 1.00 36.19 83 PRO A N 1
ATOM 618 C CA . PRO A 1 83 ? 3.923 -7.989 -23.835 1.00 36.19 83 PRO A CA 1
ATOM 619 C C . PRO A 1 83 ? 4.732 -9.260 -24.106 1.00 36.19 83 PRO A C 1
ATOM 621 O O . PRO A 1 83 ? 5.664 -9.258 -24.899 1.00 36.19 83 PRO A O 1
ATOM 624 N N . GLY A 1 84 ? 4.370 -10.349 -23.427 1.00 38.03 84 GLY A N 1
ATOM 625 C CA . GLY A 1 84 ? 4.886 -11.690 -23.702 1.00 38.03 84 GLY A CA 1
ATOM 626 C C . GLY A 1 84 ? 6.290 -11.966 -23.155 1.00 38.03 84 GLY A C 1
ATOM 627 O O . GLY A 1 84 ? 7.267 -11.431 -23.651 1.00 38.03 84 GLY A O 1
ATOM 628 N N . GLY A 1 85 ? 6.354 -12.841 -22.143 1.00 38.25 85 GLY A N 1
ATOM 629 C CA . GLY A 1 85 ? 7.310 -13.944 -21.896 1.00 38.25 85 GLY A CA 1
ATOM 630 C C . GLY A 1 85 ? 8.819 -13.881 -22.202 1.00 38.25 85 GLY A C 1
ATOM 631 O O . GLY A 1 85 ? 9.531 -14.772 -21.748 1.00 38.25 85 GLY A O 1
ATOM 632 N N . SER A 1 86 ? 9.358 -12.896 -22.906 1.00 36.44 86 SER A N 1
ATOM 633 C CA . SER A 1 86 ? 10.747 -12.876 -23.364 1.00 36.44 86 SER A CA 1
ATOM 634 C C . SER A 1 86 ? 11.617 -12.099 -22.381 1.00 36.44 86 SER A C 1
ATOM 636 O O . SER A 1 86 ? 12.113 -11.010 -22.653 1.00 36.44 86 SER A O 1
ATOM 638 N N . LEU A 1 87 ? 11.817 -12.700 -21.207 1.00 47.75 87 LEU A N 1
ATOM 639 C CA . LEU A 1 87 ? 12.681 -12.222 -20.117 1.00 47.75 87 LEU A CA 1
ATOM 640 C C . LEU A 1 87 ? 14.188 -12.222 -20.448 1.00 47.75 87 LEU A C 1
ATOM 642 O O . LEU A 1 87 ? 14.993 -11.949 -19.562 1.00 47.75 87 LEU A O 1
ATOM 646 N N . HIS A 1 88 ? 14.576 -12.545 -21.684 1.00 37.03 88 HIS A N 1
ATOM 647 C CA . HIS A 1 88 ? 15.974 -12.792 -22.038 1.00 37.03 88 HIS A CA 1
ATOM 648 C C . HIS A 1 88 ? 16.692 -11.589 -22.672 1.00 37.03 88 HIS A C 1
ATOM 650 O O . HIS A 1 88 ? 17.906 -11.519 -22.570 1.00 37.03 88 HIS A O 1
ATOM 656 N N . ASN A 1 89 ? 15.973 -10.623 -23.265 1.00 38.00 89 ASN A N 1
ATOM 657 C CA . ASN A 1 89 ? 16.589 -9.511 -24.016 1.00 38.00 89 ASN A CA 1
ATOM 658 C C . ASN A 1 89 ? 15.897 -8.150 -23.821 1.00 38.00 89 ASN A C 1
ATOM 660 O O . ASN A 1 89 ? 16.040 -7.258 -24.653 1.00 38.00 89 ASN A O 1
ATOM 664 N N . ALA A 1 90 ? 15.124 -7.964 -22.748 1.00 44.66 90 ALA A N 1
ATOM 665 C CA . ALA A 1 90 ? 14.624 -6.633 -22.432 1.00 44.66 90 ALA A CA 1
ATOM 666 C C . ALA A 1 90 ? 15.807 -5.797 -21.926 1.00 44.66 90 ALA A C 1
ATOM 668 O O . ALA A 1 90 ? 16.215 -5.961 -20.774 1.00 44.66 90 ALA A O 1
ATOM 669 N N . GLU A 1 91 ? 16.368 -4.935 -22.786 1.00 45.78 91 GLU A N 1
ATOM 670 C CA . GLU A 1 91 ? 17.187 -3.798 -22.355 1.00 45.78 91 GLU A CA 1
ATOM 671 C C . GLU A 1 91 ? 16.595 -3.250 -21.059 1.00 45.78 91 GLU A C 1
ATOM 673 O O . GLU A 1 91 ? 15.378 -3.069 -20.958 1.00 45.78 91 GLU A O 1
ATOM 678 N N . THR A 1 92 ? 17.432 -3.071 -20.038 1.00 53.59 92 THR A N 1
ATOM 679 C CA . THR A 1 92 ? 16.999 -2.674 -18.699 1.00 53.59 92 THR A CA 1
ATOM 680 C C . THR A 1 92 ? 16.368 -1.283 -18.768 1.00 53.59 92 THR A C 1
ATOM 682 O O . THR A 1 92 ? 17.027 -0.276 -18.533 1.00 53.59 92 THR A O 1
ATOM 685 N N . GLN A 1 93 ? 15.082 -1.208 -19.111 1.00 60.00 93 GLN A N 1
ATOM 686 C CA . GLN A 1 93 ? 14.345 0.042 -19.179 1.00 60.00 93 GLN A CA 1
ATOM 687 C C . GLN A 1 93 ? 14.148 0.531 -17.744 1.00 60.00 93 GLN A C 1
ATOM 689 O O . GLN A 1 93 ? 13.247 0.098 -17.020 1.00 60.00 93 GLN A O 1
ATOM 694 N N . TRP A 1 94 ? 15.046 1.416 -17.309 1.00 66.75 94 TRP A N 1
ATOM 695 C CA . TRP A 1 94 ? 15.008 2.099 -16.011 1.00 66.75 94 TRP A CA 1
ATOM 696 C C . TRP A 1 94 ? 13.748 2.947 -15.827 1.00 66.75 94 TRP A C 1
ATOM 698 O O . TRP A 1 94 ? 13.405 3.336 -14.717 1.00 66.75 94 TRP A O 1
ATOM 708 N N . THR A 1 95 ? 12.990 3.156 -16.898 1.00 68.56 95 THR A N 1
ATOM 709 C CA . THR A 1 95 ? 11.686 3.808 -16.905 1.00 68.56 95 THR A CA 1
ATOM 710 C C . THR A 1 95 ? 10.688 3.159 -15.930 1.00 68.56 95 THR A C 1
ATOM 712 O O . THR A 1 95 ? 9.832 3.845 -15.376 1.00 68.56 95 THR A O 1
ATOM 715 N N . HIS A 1 96 ? 10.832 1.861 -15.629 1.00 72.56 96 HIS A N 1
ATOM 716 C CA . HIS A 1 96 ? 10.006 1.161 -14.633 1.00 72.56 96 HIS A CA 1
ATOM 717 C C . HIS A 1 96 ? 10.328 1.505 -13.164 1.00 72.56 96 HIS A C 1
ATOM 719 O O . HIS A 1 96 ? 9.574 1.100 -12.278 1.00 72.56 96 HIS A O 1
ATOM 725 N N . GLU A 1 97 ? 11.403 2.247 -12.876 1.00 81.06 97 GLU A N 1
ATOM 726 C CA . GLU A 1 97 ? 11.726 2.699 -11.512 1.00 81.06 97 GLU A CA 1
ATOM 727 C C . GLU A 1 97 ? 10.671 3.679 -10.985 1.00 81.06 97 GLU A C 1
ATOM 729 O O . GLU A 1 97 ? 10.265 3.592 -9.829 1.00 81.06 97 GLU A O 1
ATOM 734 N N . VAL A 1 98 ? 10.161 4.580 -11.832 1.00 85.56 98 VAL A N 1
ATOM 735 C CA . VAL A 1 98 ? 9.217 5.626 -11.404 1.00 85.56 98 VAL A CA 1
ATOM 736 C C . VAL A 1 98 ? 7.924 5.033 -10.812 1.00 85.56 98 VAL A C 1
ATOM 738 O O . VAL A 1 98 ? 7.568 5.411 -9.691 1.00 85.56 98 VAL A O 1
ATOM 741 N N . PRO A 1 99 ? 7.246 4.056 -11.455 1.00 86.56 99 PRO A N 1
ATOM 742 C CA . PRO A 1 99 ? 6.120 3.357 -10.844 1.00 86.56 99 PRO A CA 1
ATOM 743 C C . PRO A 1 99 ? 6.496 2.652 -9.543 1.00 86.56 99 PRO A C 1
ATOM 745 O O . PRO A 1 99 ? 5.720 2.679 -8.591 1.00 86.56 99 PRO A O 1
ATOM 748 N N . ILE A 1 100 ? 7.685 2.042 -9.467 1.00 88.75 100 ILE A N 1
ATOM 749 C CA . ILE A 1 100 ? 8.142 1.358 -8.252 1.00 88.75 100 ILE A CA 1
ATOM 750 C C . ILE A 1 100 ? 8.254 2.354 -7.098 1.00 88.75 100 ILE A C 1
ATOM 752 O O . ILE A 1 100 ? 7.726 2.078 -6.021 1.00 88.75 100 ILE A O 1
ATOM 756 N N . VAL A 1 101 ? 8.880 3.510 -7.315 1.00 91.44 101 VAL A N 1
ATOM 757 C CA . VAL A 1 101 ? 9.039 4.565 -6.306 1.00 91.44 101 VAL A CA 1
ATOM 758 C C . VAL A 1 101 ? 7.674 5.052 -5.818 1.00 91.44 101 VAL A C 1
ATOM 760 O O . VAL A 1 101 ? 7.382 4.973 -4.620 1.00 91.44 101 VAL A O 1
ATOM 763 N N . LEU A 1 102 ? 6.813 5.496 -6.740 1.00 92.44 102 LEU A N 1
ATOM 764 C CA . LEU A 1 102 ? 5.515 6.091 -6.410 1.00 92.44 102 LEU A CA 1
ATOM 765 C C . LEU A 1 102 ? 4.586 5.091 -5.712 1.00 92.44 102 LEU A C 1
ATOM 767 O O . LEU A 1 102 ? 4.003 5.404 -4.671 1.00 92.44 102 LEU A O 1
ATOM 771 N N . LEU A 1 103 ? 4.486 3.865 -6.232 1.00 92.12 103 LEU A N 1
ATOM 772 C CA . LEU A 1 103 ? 3.645 2.823 -5.641 1.00 92.12 103 LEU A CA 1
ATOM 773 C C . LEU A 1 103 ? 4.211 2.321 -4.306 1.00 92.12 103 LEU A C 1
ATOM 775 O O . LEU A 1 103 ? 3.441 2.000 -3.399 1.00 92.12 103 LEU A O 1
ATOM 779 N N . SER A 1 104 ? 5.536 2.296 -4.129 1.00 92.25 104 SER A N 1
ATOM 780 C CA . SER A 1 104 ? 6.146 1.905 -2.850 1.00 92.25 104 SER A CA 1
ATOM 781 C C . SER A 1 104 ? 5.835 2.921 -1.752 1.00 92.25 104 SER A C 1
ATOM 783 O O . SER A 1 104 ? 5.361 2.521 -0.686 1.00 92.25 104 SER A O 1
ATOM 785 N N . ILE A 1 105 ? 6.005 4.222 -2.020 1.00 93.44 105 ILE A N 1
ATOM 786 C CA . ILE A 1 105 ? 5.670 5.302 -1.070 1.00 93.44 105 ILE A CA 1
ATOM 787 C C . ILE A 1 105 ? 4.175 5.276 -0.736 1.00 93.44 105 ILE A C 1
ATOM 789 O O . ILE A 1 105 ? 3.777 5.339 0.428 1.00 93.44 105 ILE A O 1
ATOM 793 N N . GLN A 1 106 ? 3.334 5.130 -1.755 1.00 94.12 106 GLN A N 1
ATOM 794 C CA . GLN A 1 106 ? 1.891 5.049 -1.596 1.00 94.12 106 GLN A CA 1
ATOM 795 C C . GLN A 1 106 ? 1.454 3.849 -0.743 1.00 94.12 106 GLN A C 1
ATOM 797 O O . GLN A 1 106 ? 0.577 3.988 0.117 1.00 94.12 106 GLN A O 1
ATOM 802 N N . SER A 1 107 ? 2.072 2.684 -0.949 1.00 91.06 107 SER A N 1
ATOM 803 C CA . SER A 1 107 ? 1.735 1.468 -0.206 1.00 91.06 107 SER A CA 1
ATOM 804 C C . SER A 1 107 ? 2.127 1.578 1.270 1.00 91.06 107 SER A C 1
ATOM 806 O O . SER A 1 107 ? 1.418 1.062 2.135 1.00 91.06 107 SER A O 1
ATOM 808 N N . ALA A 1 108 ? 3.195 2.327 1.570 1.00 91.69 108 ALA A N 1
ATOM 809 C CA . ALA A 1 108 ? 3.585 2.663 2.932 1.00 91.69 108 ALA A CA 1
ATOM 810 C C . ALA A 1 108 ? 2.504 3.487 3.649 1.00 91.69 108 ALA A C 1
ATOM 812 O O . ALA A 1 108 ? 2.135 3.177 4.786 1.00 91.69 108 ALA A O 1
ATOM 813 N N . GLY A 1 109 ? 1.925 4.478 2.961 1.00 90.50 109 GLY A N 1
ATOM 814 C CA . GLY A 1 109 ? 0.837 5.298 3.498 1.00 90.50 109 GLY A CA 1
ATOM 815 C C . GLY A 1 109 ? -0.390 4.486 3.913 1.00 90.50 109 GLY A C 1
ATOM 816 O O . GLY A 1 109 ? -0.969 4.737 4.969 1.00 90.50 109 GLY A O 1
ATOM 817 N N . GLN A 1 110 ? -0.745 3.450 3.148 1.00 89.94 110 GLN A N 1
ATOM 818 C CA . GLN A 1 110 ? -1.876 2.573 3.475 1.00 89.94 110 GLN A CA 1
ATOM 819 C C . GLN A 1 110 ? -1.681 1.831 4.804 1.00 89.94 110 GLN A C 1
ATOM 821 O O . GLN A 1 110 ? -2.623 1.670 5.579 1.00 89.94 110 GLN A O 1
ATOM 826 N N . ILE A 1 111 ? -0.453 1.408 5.094 1.00 88.94 111 ILE A N 1
ATOM 827 C CA . ILE A 1 111 ? -0.134 0.676 6.326 1.00 88.94 111 ILE A CA 1
ATOM 828 C C . ILE A 1 111 ? -0.134 1.617 7.513 1.00 88.94 111 ILE A C 1
ATOM 830 O O . ILE A 1 111 ? -0.704 1.296 8.555 1.00 88.94 111 ILE A O 1
ATOM 834 N N . VAL A 1 112 ? 0.489 2.786 7.355 1.00 89.94 112 VAL A N 1
ATOM 835 C CA . VAL A 1 112 ? 0.482 3.813 8.396 1.00 89.94 112 VAL A CA 1
ATOM 836 C C . VAL A 1 112 ? -0.954 4.225 8.718 1.00 89.94 112 VAL A C 1
ATOM 838 O O . VAL A 1 112 ? -1.290 4.335 9.897 1.00 89.94 112 VAL A O 1
ATOM 841 N N . ALA A 1 113 ? -1.820 4.373 7.711 1.00 89.19 113 ALA A N 1
ATOM 842 C CA . ALA A 1 113 ? -3.235 4.664 7.914 1.00 89.19 113 ALA A CA 1
ATOM 843 C C . ALA A 1 113 ? -3.955 3.545 8.692 1.00 89.19 113 ALA A C 1
ATOM 845 O O . ALA A 1 113 ? -4.613 3.839 9.690 1.00 89.19 113 ALA A O 1
ATOM 846 N N . SER A 1 114 ? -3.774 2.271 8.312 1.00 88.12 114 SER A N 1
ATOM 847 C CA . SER A 1 114 ? -4.373 1.126 9.028 1.00 88.12 114 SER A CA 1
ATOM 848 C C . SER A 1 114 ? -3.957 1.084 10.500 1.00 88.12 114 SER A C 1
ATOM 850 O O . SER A 1 114 ? -4.798 0.956 11.392 1.00 88.12 114 SER A O 1
ATOM 852 N N . ARG A 1 115 ? -2.659 1.272 10.771 1.00 85.56 115 ARG A N 1
ATOM 853 C CA . ARG A 1 115 ? -2.113 1.298 12.136 1.00 85.56 115 ARG A CA 1
ATOM 854 C C . ARG A 1 115 ? -2.614 2.497 12.938 1.00 85.56 115 ARG A C 1
ATOM 856 O O . ARG A 1 115 ? -2.971 2.350 14.102 1.00 85.56 115 ARG A O 1
ATOM 863 N N . SER A 1 116 ? -2.697 3.669 12.311 1.00 85.31 116 SER A N 1
ATOM 864 C CA . SER A 1 116 ? -3.195 4.901 12.944 1.00 85.31 116 SER A CA 1
ATOM 865 C C . SER A 1 116 ? -4.665 4.797 13.363 1.00 85.31 116 SER A C 1
ATOM 867 O O . SER A 1 116 ? -5.062 5.360 14.383 1.00 85.31 116 SER A O 1
ATOM 869 N N . LEU A 1 117 ? -5.465 4.042 12.604 1.00 84.75 117 LEU A N 1
ATOM 870 C CA . LEU A 1 117 ? -6.864 3.741 12.920 1.00 84.75 117 LEU A CA 1
ATOM 871 C C . LE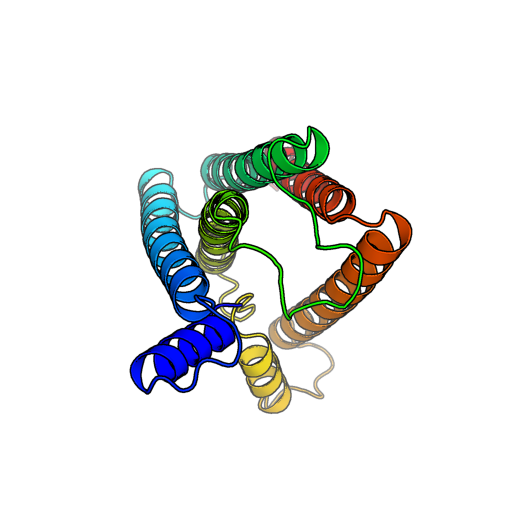U A 1 117 ? -7.032 2.649 13.991 1.00 84.75 117 LEU A C 1
ATOM 873 O O . LEU A 1 117 ? -8.134 2.466 14.499 1.00 84.75 117 LEU A O 1
ATOM 877 N N . GLY A 1 118 ? -5.953 1.962 14.380 1.00 82.56 118 GLY A N 1
ATOM 878 C CA . GLY A 1 118 ? -5.968 0.897 15.387 1.00 82.56 118 GLY A CA 1
ATOM 879 C C . GLY A 1 118 ? -6.191 -0.510 14.826 1.00 82.56 118 GLY A C 1
ATOM 880 O O . GLY A 1 118 ? -6.238 -1.458 15.605 1.00 82.56 118 GLY A O 1
ATOM 881 N N . PHE A 1 119 ? -6.271 -0.666 13.501 1.00 82.56 119 PHE A N 1
ATOM 882 C CA . PHE A 1 119 ? -6.388 -1.962 12.824 1.00 82.56 119 PHE A CA 1
ATOM 883 C C . PHE A 1 119 ? -4.996 -2.523 12.514 1.00 82.56 119 PHE A C 1
ATOM 885 O O . PHE A 1 119 ? -4.558 -2.594 11.361 1.00 82.56 119 PHE A O 1
ATOM 892 N N . ASN A 1 120 ? -4.264 -2.878 13.571 1.00 76.06 120 ASN A N 1
ATOM 893 C CA . ASN A 1 120 ? -2.913 -3.439 13.460 1.00 76.06 120 ASN A CA 1
ATOM 894 C C . ASN A 1 120 ? -2.923 -4.887 12.944 1.00 76.06 120 ASN A C 1
ATOM 896 O O . ASN A 1 120 ? -1.929 -5.356 12.397 1.00 76.06 120 ASN A O 1
ATOM 900 N N . GLU A 1 121 ? -4.054 -5.573 13.088 1.00 68.00 121 GLU A N 1
ATOM 901 C CA . GLU A 1 121 ? -4.277 -6.957 12.680 1.00 68.00 121 GLU A CA 1
ATOM 902 C C . GLU A 1 121 ? -4.443 -7.160 11.167 1.00 68.00 121 GLU A C 1
ATOM 904 O O . GLU A 1 121 ? -4.581 -8.301 10.733 1.00 68.00 121 GLU A O 1
ATOM 909 N N . ILE A 1 122 ? -4.417 -6.083 10.371 1.00 74.00 122 ILE A N 1
ATOM 910 C CA . ILE A 1 122 ? -4.479 -6.125 8.904 1.00 74.00 122 ILE A CA 1
ATOM 911 C C . ILE A 1 122 ? -3.117 -5.706 8.314 1.00 74.00 122 ILE A C 1
ATOM 913 O O . ILE A 1 122 ? -2.980 -4.606 7.768 1.00 74.00 122 ILE A O 1
ATOM 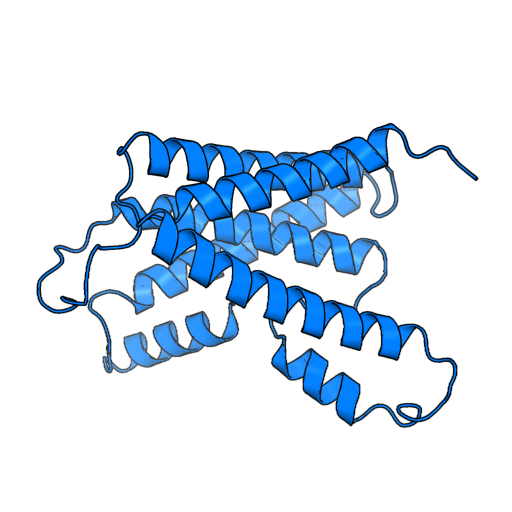917 N N . PRO A 1 123 ? -2.054 -6.530 8.429 1.00 66.62 123 PRO A N 1
ATOM 918 C CA . PRO A 1 123 ? -0.792 -6.229 7.769 1.00 66.62 123 PRO A CA 1
ATOM 919 C C . PRO A 1 123 ? -0.940 -6.420 6.252 1.00 66.62 123 PRO A C 1
ATOM 921 O O . PRO A 1 123 ? -0.940 -7.535 5.742 1.00 66.62 123 PRO A O 1
ATOM 924 N N . THR A 1 124 ? -1.009 -5.323 5.497 1.00 66.38 124 THR A N 1
ATOM 925 C CA . THR A 1 124 ? -1.135 -5.369 4.026 1.00 66.38 124 THR A CA 1
ATOM 926 C C . THR A 1 124 ? 0.167 -5.748 3.301 1.00 66.38 124 THR A C 1
ATOM 928 O O . THR A 1 124 ? 0.159 -5.961 2.091 1.00 66.38 124 THR A O 1
ATOM 931 N N . VAL A 1 125 ? 1.300 -5.840 4.013 1.00 67.25 125 VAL A N 1
ATOM 932 C CA . VAL A 1 125 ? 2.625 -6.167 3.432 1.00 67.25 125 VAL A CA 1
ATOM 933 C C . VAL A 1 125 ? 2.977 -7.640 3.542 1.00 67.25 125 VAL A C 1
ATOM 935 O O . VAL A 1 125 ? 3.730 -8.140 2.708 1.00 67.25 125 VAL A O 1
ATOM 938 N N . VAL A 1 126 ? 2.464 -8.312 4.573 1.00 75.44 126 VAL A N 1
ATOM 939 C CA . VAL A 1 126 ? 2.825 -9.685 4.933 1.00 75.44 126 VAL A CA 1
ATOM 940 C C . VAL A 1 126 ? 1.532 -10.469 5.122 1.00 75.44 126 VAL A C 1
ATOM 942 O O . VAL A 1 126 ? 1.100 -10.762 6.229 1.00 75.44 126 VAL A O 1
ATOM 945 N N . ILE A 1 127 ? 0.867 -10.779 4.010 1.00 78.94 127 ILE A N 1
ATOM 946 C CA . ILE A 1 127 ? -0.432 -11.473 4.037 1.00 78.94 127 ILE A CA 1
ATOM 947 C C . ILE A 1 127 ? -0.315 -12.849 4.704 1.00 78.94 127 ILE A C 1
ATOM 949 O O . ILE A 1 127 ? -1.237 -13.307 5.371 1.00 78.94 127 ILE A O 1
ATOM 953 N N . THR A 1 128 ? 0.836 -13.502 4.572 1.00 83.44 128 THR A N 1
ATOM 954 C CA . THR A 1 128 ? 1.090 -14.795 5.209 1.00 83.44 128 THR A CA 1
ATOM 955 C C . THR A 1 128 ? 1.086 -14.705 6.731 1.00 83.44 128 THR A C 1
ATOM 957 O O . THR A 1 128 ? 0.553 -15.604 7.369 1.00 83.44 128 THR A O 1
ATOM 960 N N . SER A 1 129 ? 1.588 -13.618 7.331 1.00 82.06 129 SER A N 1
ATOM 961 C CA . SER A 1 129 ? 1.504 -13.451 8.787 1.00 82.06 129 SER A CA 1
ATOM 962 C C . SER A 1 129 ? 0.058 -13.263 9.234 1.00 82.06 129 SER A C 1
ATOM 964 O O . SER A 1 129 ? -0.321 -13.794 10.266 1.00 82.06 129 SER A O 1
ATOM 966 N N . LEU A 1 130 ? -0.772 -12.586 8.430 1.00 82.94 130 LEU A N 1
ATOM 967 C CA . LEU A 1 130 ? -2.213 -12.494 8.678 1.00 82.94 130 LEU A CA 1
ATOM 968 C C . LEU A 1 130 ? -2.877 -13.880 8.652 1.00 82.94 130 LEU A C 1
ATOM 970 O O . LEU A 1 130 ? -3.706 -14.160 9.513 1.00 82.94 130 LEU A O 1
ATOM 974 N N . LEU A 1 131 ? -2.507 -14.754 7.709 1.00 83.62 131 LEU A N 1
ATOM 975 C CA . LEU A 1 131 ? -2.997 -16.138 7.675 1.00 83.62 131 LEU A CA 1
ATOM 976 C C . LEU A 1 131 ? -2.542 -16.941 8.899 1.00 83.62 131 LEU A C 1
ATOM 978 O O . LEU A 1 131 ? -3.362 -17.622 9.506 1.00 83.62 131 LEU A O 1
ATOM 982 N N . CYS A 1 132 ? -1.272 -16.839 9.298 1.00 83.25 132 CYS A N 1
ATOM 983 C CA . CYS A 1 132 ? -0.780 -17.494 10.512 1.00 83.25 132 CYS A CA 1
ATOM 984 C C . CYS A 1 132 ? -1.525 -16.998 11.760 1.00 83.25 132 CYS A C 1
ATOM 986 O O . CYS A 1 132 ? -1.977 -17.808 12.568 1.00 83.25 132 CYS A O 1
ATOM 988 N N . ASP A 1 133 ? -1.709 -15.683 11.887 1.00 83.56 133 ASP A N 1
ATOM 989 C CA . ASP A 1 133 ? -2.458 -15.049 12.972 1.00 83.56 133 ASP A CA 1
ATOM 990 C C . ASP A 1 133 ? -3.933 -15.475 12.998 1.00 83.56 133 ASP A C 1
ATOM 992 O O . ASP A 1 133 ? -4.536 -15.559 14.068 1.00 83.56 133 ASP A O 1
ATOM 996 N N . LEU A 1 134 ? -4.530 -15.697 11.824 1.00 83.62 134 LEU A N 1
ATOM 997 C CA . LEU A 1 134 ? -5.895 -16.190 11.673 1.00 83.62 134 LEU A CA 1
ATOM 998 C C . LEU A 1 134 ? -6.003 -17.652 12.122 1.00 83.62 134 LEU A C 1
ATOM 1000 O O . LEU A 1 134 ? -6.882 -17.980 12.912 1.00 83.62 134 LEU A O 1
ATOM 1004 N N . MET A 1 135 ? -5.101 -18.513 11.650 1.00 86.50 135 MET A N 1
ATOM 1005 C CA . MET A 1 135 ? -5.109 -19.942 11.980 1.00 86.50 135 MET A CA 1
ATOM 1006 C C . MET A 1 135 ? -4.729 -20.221 13.435 1.00 86.50 135 MET A C 1
ATOM 1008 O O . MET A 1 135 ? -5.178 -21.213 14.001 1.00 86.50 135 MET A O 1
ATOM 1012 N N . SER A 1 136 ? -3.938 -19.340 14.047 1.00 83.19 136 SER A N 1
ATOM 1013 C CA . SER A 1 136 ? -3.531 -19.446 15.453 1.00 83.19 136 SER A CA 1
ATOM 1014 C C . SER A 1 136 ? -4.535 -18.800 16.416 1.00 83.19 136 SER A C 1
ATOM 1016 O O . SER A 1 136 ? -4.280 -18.758 17.619 1.00 83.19 136 SER A O 1
ATOM 1018 N N . ASP A 1 137 ? -5.654 -18.254 15.920 1.00 83.25 137 ASP A N 1
ATOM 1019 C CA . ASP A 1 137 ? -6.663 -17.613 16.764 1.00 83.25 137 ASP A CA 1
ATOM 1020 C C . ASP A 1 137 ? -7.400 -18.676 17.611 1.00 83.25 137 ASP A C 1
ATOM 1022 O O . ASP A 1 137 ? -8.133 -19.502 17.061 1.00 83.25 137 ASP A O 1
ATOM 1026 N N . PRO A 1 138 ? -7.287 -18.657 18.955 1.00 79.19 138 PRO A N 1
ATOM 1027 C CA . PRO A 1 138 ? -7.967 -19.628 19.819 1.00 79.19 138 PRO A CA 1
ATOM 1028 C C . PRO A 1 138 ? -9.499 -19.506 19.759 1.00 79.19 138 PRO A C 1
ATOM 1030 O O . PRO A 1 138 ? -10.222 -20.397 20.196 1.00 79.19 138 PRO A O 1
ATOM 1033 N N . LYS A 1 139 ? -10.009 -18.391 19.225 1.00 81.44 139 LYS A N 1
ATOM 1034 C CA . LYS A 1 139 ? -11.427 -18.074 19.052 1.00 81.44 139 LYS A CA 1
ATOM 1035 C C . LYS A 1 139 ? -11.866 -18.193 17.590 1.00 81.44 139 LYS A C 1
ATOM 1037 O O . LYS A 1 139 ? -12.862 -17.576 17.207 1.00 81.44 139 LYS A O 1
ATOM 1042 N N . LEU A 1 140 ? -11.146 -18.966 16.773 1.00 78.81 140 LEU A N 1
ATOM 1043 C CA . LEU A 1 140 ? -11.424 -19.125 15.342 1.00 78.81 140 LEU A CA 1
ATOM 1044 C C . LEU A 1 140 ? -12.865 -19.586 15.066 1.00 78.81 140 LEU A C 1
ATOM 1046 O O . LEU A 1 140 ? -13.534 -19.011 14.209 1.00 78.81 140 LEU A O 1
ATOM 1050 N N . PHE A 1 141 ? -13.356 -20.558 15.841 1.00 79.81 141 PHE A N 1
ATOM 1051 C CA . PHE A 1 141 ? -14.683 -21.166 15.667 1.00 79.81 141 PHE A CA 1
ATOM 1052 C C . PHE A 1 141 ? -15.806 -20.480 16.459 1.00 79.81 141 PHE A C 1
ATOM 1054 O O . PHE A 1 141 ? -16.953 -20.921 16.403 1.00 79.81 141 PHE A O 1
ATOM 1061 N N . LEU A 1 142 ? -15.516 -19.403 17.199 1.00 80.88 142 LEU A N 1
ATOM 1062 C CA . LEU A 1 142 ? -16.571 -18.643 17.867 1.00 80.88 142 LEU A CA 1
ATOM 1063 C C . LEU A 1 142 ? -17.368 -17.832 16.840 1.00 80.88 142 LEU A C 1
ATOM 1065 O O . LEU A 1 142 ? -16.803 -17.201 15.942 1.00 80.88 142 LEU A O 1
ATOM 1069 N N . LEU A 1 143 ? -18.690 -17.805 17.033 1.00 72.62 143 LEU A N 1
ATOM 1070 C CA . LEU A 1 143 ? -19.642 -17.105 16.164 1.00 72.62 143 LEU A CA 1
ATOM 1071 C C . LEU A 1 143 ? -19.370 -15.599 16.056 1.00 72.62 143 LEU A C 1
ATOM 1073 O O . LEU A 1 143 ? -19.693 -14.998 15.038 1.00 72.62 143 LEU A O 1
ATOM 1077 N N . ARG A 1 144 ? -18.769 -14.983 17.083 1.00 74.44 144 ARG A N 1
ATOM 1078 C CA . ARG A 1 144 ? -18.510 -13.541 17.122 1.00 74.44 144 ARG A CA 1
ATOM 1079 C C . ARG A 1 144 ? -17.056 -13.258 17.488 1.00 74.44 144 ARG A C 1
ATOM 1081 O O . ARG A 1 144 ? -16.666 -13.369 18.649 1.00 74.44 144 ARG A O 1
ATOM 1088 N N . ASN A 1 145 ? -16.257 -12.887 16.490 1.00 83.19 145 ASN A N 1
ATOM 1089 C CA . ASN A 1 145 ? -14.873 -12.459 16.669 1.00 83.19 145 ASN A CA 1
ATOM 1090 C C . ASN A 1 145 ? -14.522 -11.412 15.602 1.00 83.19 145 ASN A C 1
ATOM 1092 O O . ASN A 1 145 ? -14.045 -11.738 14.519 1.00 83.19 145 ASN A O 1
ATOM 1096 N N . GLU A 1 146 ? -14.719 -10.137 15.940 1.00 82.81 146 GLU A N 1
ATOM 1097 C CA . GLU A 1 146 ? -14.530 -9.017 15.009 1.00 82.81 146 GLU A CA 1
ATOM 1098 C C . GLU A 1 146 ? -13.106 -8.942 14.438 1.00 82.81 146 GLU A C 1
ATOM 1100 O O . GLU A 1 146 ? -12.916 -8.560 13.286 1.00 82.81 146 GLU A O 1
ATOM 1105 N N . LYS A 1 147 ? -12.086 -9.326 15.219 1.00 80.69 147 LYS A N 1
ATOM 1106 C CA . LYS A 1 147 ? -10.693 -9.346 14.746 1.00 80.69 147 LYS A CA 1
ATOM 1107 C C . LYS A 1 147 ? -10.479 -10.451 13.713 1.00 80.69 147 LYS A C 1
ATOM 1109 O O . LYS A 1 147 ? -9.840 -10.206 12.690 1.00 80.69 147 LYS A O 1
ATOM 1114 N N . ARG A 1 148 ? -11.039 -11.641 13.956 1.00 83.50 148 ARG A N 1
ATOM 1115 C CA . ARG A 1 148 ? -11.031 -12.760 13.004 1.00 83.50 148 ARG A CA 1
ATOM 1116 C C . ARG A 1 148 ? -11.763 -12.388 11.723 1.00 83.50 148 ARG A C 1
ATOM 1118 O O . ARG A 1 148 ? -11.204 -12.567 10.647 1.00 83.50 148 ARG A O 1
ATOM 1125 N N . ASP A 1 149 ? -12.958 -11.811 11.833 1.00 85.50 149 ASP A N 1
ATOM 1126 C CA . ASP A 1 149 ? -13.756 -11.386 10.678 1.00 85.50 149 ASP A CA 1
ATOM 1127 C C . ASP A 1 149 ? -12.996 -10.362 9.824 1.00 85.50 149 ASP A C 1
ATOM 1129 O O . ASP A 1 149 ? -12.877 -10.537 8.611 1.00 85.50 149 ASP A O 1
ATOM 1133 N N . ARG A 1 150 ? -12.373 -9.353 10.452 1.00 86.56 150 ARG A N 1
ATOM 1134 C CA . ARG A 1 150 ? -11.530 -8.368 9.752 1.00 86.56 150 ARG A CA 1
ATOM 1135 C C . ARG A 1 150 ? -10.348 -9.011 9.023 1.00 86.56 150 ARG A C 1
ATOM 1137 O O . ARG A 1 150 ? -10.070 -8.630 7.888 1.00 86.56 150 ARG A O 1
ATOM 1144 N N . ARG A 1 151 ? -9.670 -9.989 9.636 1.00 86.44 151 ARG A N 1
ATOM 1145 C CA . ARG A 1 151 ? -8.563 -10.732 9.005 1.00 86.44 151 ARG A CA 1
ATOM 1146 C C . ARG A 1 151 ? -9.044 -11.547 7.805 1.00 86.44 151 ARG A C 1
ATOM 1148 O O . ARG A 1 151 ? -8.470 -11.424 6.727 1.00 86.44 151 ARG A O 1
ATOM 1155 N N . VAL A 1 152 ? -10.119 -12.324 7.963 1.00 86.50 152 VAL A N 1
ATOM 1156 C CA . VAL A 1 152 ? -10.700 -13.128 6.873 1.00 86.50 152 VAL A CA 1
ATOM 1157 C C . VAL A 1 152 ? -11.091 -12.233 5.701 1.00 86.50 152 VAL A C 1
ATOM 1159 O O . VAL A 1 152 ? -10.665 -12.478 4.573 1.00 86.50 152 VAL A O 1
ATOM 1162 N N . VAL A 1 153 ? -11.835 -11.156 5.965 1.00 88.94 153 VAL A N 1
ATOM 1163 C CA . VAL A 1 153 ? -12.262 -10.206 4.931 1.00 88.94 153 VAL A CA 1
ATOM 1164 C C . VAL A 1 153 ? -11.056 -9.567 4.245 1.00 88.94 153 VAL A C 1
ATOM 1166 O O . VAL A 1 153 ? -11.019 -9.509 3.019 1.00 88.94 153 VAL A O 1
ATOM 1169 N N . ALA A 1 154 ? -10.035 -9.144 4.995 1.00 87.25 154 ALA A N 1
ATOM 1170 C CA . ALA A 1 154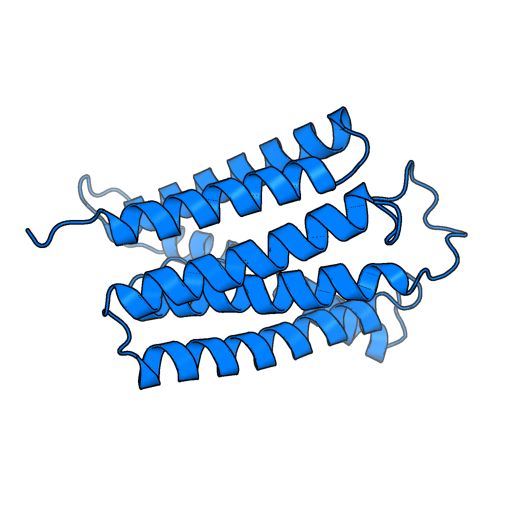 ? -8.827 -8.569 4.411 1.00 87.25 154 ALA A CA 1
ATOM 1171 C C . ALA A 1 154 ? -8.083 -9.553 3.494 1.00 87.25 154 ALA A C 1
ATOM 1173 O O . ALA A 1 154 ? -7.641 -9.162 2.410 1.00 87.25 154 ALA A O 1
ATOM 1174 N N . PHE A 1 155 ? -7.970 -10.824 3.893 1.00 89.00 155 PHE A N 1
ATOM 1175 C CA . PHE A 1 155 ? -7.364 -11.863 3.062 1.00 89.00 155 PHE A CA 1
ATOM 1176 C C . PHE A 1 155 ? -8.162 -12.085 1.773 1.00 89.00 155 PHE A C 1
ATOM 1178 O O . PHE A 1 155 ? -7.599 -12.002 0.681 1.00 89.00 155 PHE A O 1
ATOM 1185 N N . VAL A 1 156 ? -9.476 -12.296 1.895 1.00 90.56 156 VAL A N 1
ATOM 1186 C CA . VAL A 1 156 ? -10.368 -12.553 0.756 1.00 90.56 156 VAL A CA 1
ATOM 1187 C C . VAL A 1 156 ? -10.372 -11.373 -0.212 1.00 90.56 156 VAL A C 1
ATOM 1189 O O . VAL A 1 156 ? -10.161 -11.574 -1.405 1.00 90.56 156 VAL A O 1
ATOM 1192 N N . LEU A 1 157 ? -10.526 -10.139 0.277 1.00 90.88 157 LEU A N 1
ATOM 1193 C CA . LEU A 1 157 ? -10.498 -8.944 -0.572 1.00 90.88 157 LEU A CA 1
ATOM 1194 C C . LEU A 1 157 ? -9.153 -8.773 -1.278 1.00 90.88 157 LEU A C 1
ATOM 1196 O O . LEU A 1 157 ? -9.122 -8.362 -2.437 1.00 90.88 157 LEU A O 1
ATOM 1200 N N . THR A 1 158 ? -8.044 -9.113 -0.617 1.00 89.00 158 THR A N 1
ATOM 1201 C CA . THR A 1 158 ? -6.728 -9.024 -1.256 1.00 89.00 158 THR A CA 1
ATOM 1202 C C . THR A 1 158 ? -6.549 -10.096 -2.330 1.00 89.00 158 THR A C 1
ATOM 1204 O O . THR A 1 158 ? -6.029 -9.794 -3.403 1.00 89.00 158 THR A O 1
ATOM 1207 N N . LEU A 1 159 ? -7.019 -11.324 -2.086 1.00 89.88 159 LEU A N 1
ATOM 1208 C CA . LEU A 1 159 ? -6.997 -12.406 -3.072 1.00 89.88 159 LEU A CA 1
ATOM 1209 C C . LEU A 1 159 ? -7.865 -12.065 -4.290 1.00 89.88 159 LEU A C 1
ATOM 1211 O O . LEU A 1 159 ? -7.391 -12.127 -5.422 1.00 89.88 159 LEU A O 1
ATOM 1215 N N . VAL A 1 160 ? -9.110 -11.646 -4.057 1.00 93.38 160 VAL A N 1
ATOM 1216 C CA . VAL A 1 160 ? -10.044 -11.235 -5.114 1.00 93.38 160 VAL A CA 1
ATOM 1217 C C . VAL A 1 160 ? -9.484 -10.047 -5.894 1.00 93.38 160 VAL A C 1
ATOM 1219 O O . VAL A 1 160 ? -9.500 -10.070 -7.121 1.00 93.38 160 VAL A O 1
ATOM 1222 N N . GLY A 1 161 ? -8.925 -9.045 -5.211 1.00 90.69 161 GLY A N 1
ATOM 1223 C CA . GLY A 1 161 ? -8.288 -7.895 -5.851 1.00 90.69 161 GLY A CA 1
ATOM 1224 C C . GLY A 1 161 ? -7.083 -8.280 -6.713 1.00 90.69 161 GLY A C 1
ATOM 1225 O O . GLY A 1 161 ? -6.933 -7.759 -7.817 1.00 90.69 161 GLY A O 1
ATOM 1226 N N . ALA A 1 162 ? -6.254 -9.225 -6.258 1.00 89.69 162 ALA A N 1
ATOM 1227 C CA . ALA A 1 162 ? -5.128 -9.739 -7.036 1.00 89.69 162 ALA A CA 1
ATOM 1228 C C . ALA A 1 162 ? -5.592 -10.512 -8.282 1.00 89.69 162 ALA A C 1
ATOM 1230 O O . ALA A 1 162 ? -5.056 -10.292 -9.370 1.00 89.69 162 ALA A O 1
ATOM 1231 N N . ILE A 1 163 ? -6.614 -11.366 -8.145 1.00 92.38 163 ILE A N 1
ATOM 1232 C CA . ILE A 1 163 ? -7.218 -12.093 -9.271 1.00 92.38 163 ILE A CA 1
ATOM 1233 C C . ILE A 1 163 ? -7.805 -11.093 -10.270 1.00 92.38 163 ILE A C 1
ATOM 1235 O O . ILE A 1 163 ? -7.423 -11.104 -11.438 1.00 92.38 163 ILE A O 1
ATOM 1239 N N . ALA A 1 164 ? -8.668 -10.181 -9.816 1.00 92.88 164 ALA A N 1
ATOM 1240 C CA . ALA A 1 164 ? -9.286 -9.166 -10.663 1.00 92.88 164 ALA A CA 1
ATOM 1241 C C . ALA A 1 164 ? -8.234 -8.303 -11.377 1.00 92.88 164 ALA A C 1
ATOM 1243 O O . ALA A 1 164 ? -8.323 -8.109 -12.586 1.00 92.88 164 ALA A O 1
ATOM 1244 N N . GLY A 1 165 ? -7.190 -7.853 -10.672 1.00 88.75 165 GLY A N 1
ATOM 1245 C CA . GLY A 1 165 ? -6.089 -7.095 -11.268 1.00 88.75 165 GLY A CA 1
ATOM 1246 C C . GLY A 1 165 ? -5.330 -7.877 -12.345 1.00 88.75 165 GLY A C 1
ATOM 1247 O O . GLY A 1 165 ? -4.991 -7.316 -13.390 1.00 88.75 165 GLY A O 1
ATOM 1248 N N . GLY A 1 166 ? -5.113 -9.179 -12.139 1.00 87.44 166 GLY A N 1
ATOM 1249 C CA . GLY A 1 166 ? -4.504 -10.059 -13.138 1.00 87.44 166 GLY A CA 1
ATOM 1250 C C . GLY A 1 166 ? -5.363 -10.201 -14.397 1.00 87.44 166 GLY A C 1
ATOM 1251 O O . GLY A 1 166 ? -4.853 -10.063 -15.509 1.00 87.44 166 GLY A O 1
ATOM 1252 N N . TRP A 1 167 ? -6.672 -10.403 -14.232 1.00 91.62 167 TRP A N 1
ATOM 1253 C CA . TRP A 1 167 ? -7.619 -10.491 -15.348 1.00 91.62 167 TRP A CA 1
ATOM 1254 C C . TRP A 1 167 ? -7.747 -9.172 -16.111 1.00 91.62 167 TRP A C 1
ATOM 1256 O O . TRP A 1 167 ? -7.706 -9.186 -17.339 1.00 91.62 167 TRP A O 1
ATOM 1266 N N . ILE A 1 168 ? -7.823 -8.038 -15.405 1.00 90.56 168 ILE A N 1
ATOM 1267 C CA . ILE A 1 168 ? -7.843 -6.707 -16.023 1.00 90.56 168 ILE A CA 1
ATOM 1268 C C . ILE A 1 168 ? -6.570 -6.504 -16.840 1.00 90.56 168 ILE A C 1
ATOM 1270 O O . ILE A 1 168 ? -6.671 -6.218 -18.023 1.00 90.56 168 ILE A O 1
ATOM 1274 N N . THR A 1 169 ? -5.390 -6.738 -16.254 1.00 87.44 169 THR A N 1
ATOM 1275 C CA . THR A 1 169 ? -4.104 -6.576 -16.959 1.00 87.44 169 THR A CA 1
ATOM 1276 C C . THR A 1 169 ? -4.017 -7.467 -18.199 1.00 87.44 169 THR A C 1
ATOM 1278 O O . THR A 1 169 ? -3.509 -7.036 -19.231 1.00 87.44 169 THR A O 1
ATOM 1281 N N . LYS A 1 170 ? -4.536 -8.700 -18.122 1.00 86.19 170 LYS A N 1
ATOM 1282 C CA . LYS A 1 170 ? -4.601 -9.615 -19.268 1.00 86.19 170 LYS A CA 1
ATOM 1283 C C . LYS A 1 170 ? -5.533 -9.091 -20.365 1.00 86.19 170 LYS A C 1
ATOM 1285 O O . LYS A 1 170 ? -5.191 -9.206 -21.535 1.00 86.19 170 LYS A O 1
ATOM 1290 N N . ALA A 1 171 ? -6.682 -8.528 -19.998 1.00 87.19 171 ALA A N 1
ATOM 1291 C CA . ALA A 1 171 ? -7.665 -8.002 -20.942 1.00 87.19 171 ALA A CA 1
ATOM 1292 C C . ALA A 1 171 ? -7.219 -6.683 -21.597 1.00 87.19 171 ALA A C 1
ATOM 1294 O O . ALA A 1 171 ? -7.443 -6.488 -22.787 1.00 87.19 171 ALA A O 1
ATOM 1295 N N . THR A 1 172 ? -6.575 -5.787 -20.845 1.00 83.94 172 THR A N 1
ATOM 1296 C CA . THR A 1 172 ? -6.088 -4.488 -21.346 1.00 83.94 172 THR A CA 1
ATOM 1297 C C . THR A 1 172 ? -4.700 -4.565 -21.978 1.00 83.94 172 THR A C 1
ATOM 1299 O O . THR A 1 172 ? -4.260 -3.598 -22.593 1.00 83.94 172 THR A O 1
ATOM 1302 N N . GLY A 1 173 ? -3.973 -5.669 -21.785 1.00 82.19 173 GLY A N 1
ATOM 1303 C CA . GLY A 1 173 ? -2.582 -5.827 -22.223 1.00 82.19 173 GLY A CA 1
ATOM 1304 C C . GLY A 1 173 ? -1.581 -4.935 -21.476 1.00 82.19 173 GLY A C 1
ATOM 1305 O O . GLY A 1 173 ? -0.410 -4.890 -21.838 1.00 82.19 173 GLY A O 1
ATOM 1306 N N . ASN A 1 174 ? -2.019 -4.199 -20.449 1.00 83.12 174 ASN A N 1
ATOM 1307 C CA . ASN A 1 174 ? -1.205 -3.230 -19.715 1.00 83.12 174 ASN A CA 1
ATOM 1308 C C . ASN A 1 174 ? -1.802 -2.957 -18.317 1.00 83.12 174 ASN A C 1
ATOM 1310 O O . ASN A 1 174 ? -2.988 -3.172 -18.075 1.00 83.12 174 ASN A O 1
ATOM 1314 N N . ILE A 1 175 ? -0.991 -2.453 -17.388 1.00 86.38 175 ILE A N 1
ATOM 1315 C CA . ILE A 1 175 ? -1.324 -2.244 -15.971 1.00 86.38 175 ILE A CA 1
ATOM 1316 C C . ILE A 1 175 ? -2.131 -0.968 -15.693 1.00 86.38 175 ILE A C 1
ATOM 1318 O O . ILE A 1 175 ? -2.692 -0.849 -14.604 1.00 86.38 175 ILE A O 1
ATOM 1322 N N . TYR A 1 176 ? -2.212 -0.016 -16.636 1.00 87.50 176 TYR A N 1
ATOM 1323 C CA . TYR A 1 176 ? -2.863 1.283 -16.390 1.00 87.50 176 TYR A CA 1
ATOM 1324 C C . TYR A 1 176 ? -4.320 1.136 -15.927 1.00 87.50 176 TYR A C 1
ATOM 1326 O O . TYR A 1 176 ? -4.755 1.886 -15.058 1.00 87.50 176 TYR A O 1
ATOM 1334 N N . GLY A 1 177 ? -5.059 0.142 -16.438 1.00 88.06 177 GLY A N 1
ATOM 1335 C CA . GLY A 1 177 ? -6.450 -0.100 -16.043 1.00 88.06 177 GLY A CA 1
ATOM 1336 C C . GLY A 1 177 ? -6.586 -0.446 -14.557 1.00 88.06 177 GLY A C 1
ATOM 1337 O O . GLY A 1 177 ? -7.453 0.084 -13.864 1.00 88.06 177 GLY A O 1
ATOM 1338 N N . VAL A 1 178 ? -5.670 -1.269 -14.036 1.00 91.31 178 VAL A N 1
ATOM 1339 C CA . VAL A 1 178 ? -5.626 -1.626 -12.610 1.00 91.31 178 VAL A CA 1
ATOM 1340 C C . VAL A 1 178 ? -5.221 -0.426 -11.755 1.00 91.31 178 VAL A C 1
ATOM 1342 O O . VAL A 1 178 ? -5.768 -0.232 -10.670 1.00 91.31 178 VAL A O 1
ATOM 1345 N N . LEU A 1 179 ? -4.293 0.403 -12.244 1.00 92.25 179 LEU A N 1
ATOM 1346 C CA . LEU A 1 179 ? -3.870 1.618 -11.546 1.00 92.25 179 LEU A CA 1
ATOM 1347 C C . LEU A 1 179 ? -5.020 2.627 -11.436 1.00 92.25 179 LEU A C 1
ATOM 1349 O O . LEU A 1 179 ? -5.273 3.133 -10.346 1.00 92.25 179 LEU A O 1
ATOM 1353 N N . TRP A 1 180 ? -5.773 2.862 -12.512 1.00 94.31 180 TRP A N 1
ATOM 1354 C CA . TRP A 1 180 ? -6.952 3.731 -12.475 1.00 94.31 180 TRP A CA 1
ATOM 1355 C C . TRP A 1 180 ? -8.027 3.224 -11.517 1.00 94.31 180 TRP A C 1
ATOM 1357 O O . TRP A 1 180 ? -8.548 4.007 -10.725 1.00 94.31 180 TRP A O 1
ATOM 1367 N N . LEU A 1 181 ? -8.307 1.918 -11.522 1.00 93.94 181 LEU A N 1
ATOM 1368 C CA . LEU A 1 181 ? -9.232 1.315 -10.563 1.00 93.94 181 LEU A CA 1
ATOM 1369 C C . LEU A 1 181 ? -8.752 1.519 -9.116 1.00 93.94 181 LEU A C 1
ATOM 1371 O O . LEU A 1 181 ? -9.523 1.936 -8.252 1.00 93.94 181 LEU A O 1
ATOM 1375 N N . GLY A 1 182 ? -7.465 1.282 -8.851 1.00 92.56 182 GLY A N 1
ATOM 1376 C CA . GLY A 1 182 ? -6.865 1.504 -7.536 1.00 92.56 182 GLY A CA 1
ATOM 1377 C C . GLY A 1 182 ? -6.922 2.969 -7.088 1.00 92.56 182 GLY A C 1
ATOM 1378 O O . GLY A 1 182 ? -7.220 3.244 -5.924 1.00 92.56 182 GLY A O 1
ATOM 1379 N N . ALA A 1 183 ? -6.678 3.912 -8.002 1.00 94.19 183 ALA A N 1
ATOM 1380 C CA . ALA A 1 183 ? -6.815 5.342 -7.744 1.00 94.19 183 ALA A CA 1
ATOM 1381 C C . ALA A 1 183 ? -8.265 5.719 -7.424 1.00 94.19 183 ALA A C 1
ATOM 1383 O O . ALA A 1 183 ? -8.502 6.394 -6.422 1.00 94.19 183 ALA A O 1
ATOM 1384 N N . ALA A 1 184 ? -9.225 5.237 -8.220 1.00 94.94 184 ALA A N 1
ATOM 1385 C CA . ALA A 1 184 ? -10.648 5.489 -8.018 1.00 94.94 184 ALA A CA 1
ATOM 1386 C C . ALA A 1 184 ? -11.100 5.029 -6.627 1.00 94.94 184 ALA A C 1
ATOM 1388 O O . ALA A 1 184 ? -11.678 5.820 -5.888 1.00 94.94 184 ALA A O 1
ATOM 1389 N N . ILE A 1 185 ? -10.730 3.811 -6.214 1.00 94.25 185 ILE A N 1
ATOM 1390 C CA . ILE A 1 185 ? -11.047 3.290 -4.875 1.00 94.25 185 ILE A CA 1
ATOM 1391 C C . ILE A 1 185 ? -10.502 4.216 -3.776 1.00 94.25 185 ILE A C 1
ATOM 1393 O O . ILE A 1 185 ? -11.212 4.534 -2.822 1.00 94.25 185 ILE A O 1
ATOM 1397 N N . LYS A 1 186 ? -9.254 4.690 -3.894 1.00 93.56 186 LYS A N 1
ATOM 1398 C CA . LYS A 1 186 ? -8.663 5.581 -2.879 1.00 93.56 186 LYS A CA 1
ATOM 1399 C C . LYS A 1 186 ? -9.281 6.971 -2.861 1.00 93.56 186 LYS A C 1
ATOM 1401 O O . LYS A 1 186 ? -9.456 7.528 -1.777 1.00 93.56 186 LYS A O 1
ATOM 1406 N N . LEU A 1 187 ? -9.650 7.507 -4.022 1.00 92.94 187 LEU A N 1
ATOM 1407 C CA . LEU A 1 187 ? -10.396 8.761 -4.108 1.00 92.94 187 LEU A CA 1
ATOM 1408 C C . LEU A 1 187 ? -11.783 8.619 -3.487 1.00 92.94 187 LEU A C 1
ATOM 1410 O O . LEU A 1 187 ? -12.170 9.486 -2.713 1.00 92.94 187 LEU A O 1
ATOM 1414 N N . SER A 1 188 ? -12.487 7.511 -3.732 1.00 93.88 188 SER A N 1
ATOM 1415 C CA . SER A 1 188 ? -13.775 7.230 -3.091 1.00 93.88 188 SER A CA 1
ATOM 1416 C C . SER A 1 188 ? -13.650 7.155 -1.569 1.00 93.88 188 SER A C 1
ATOM 1418 O O . SER A 1 188 ? -14.491 7.711 -0.872 1.00 93.88 188 SER A O 1
ATOM 1420 N N . ILE A 1 189 ? -12.583 6.544 -1.037 1.00 91.31 189 ILE A N 1
ATOM 1421 C CA . ILE A 1 189 ? -12.315 6.532 0.412 1.00 91.31 189 ILE A CA 1
ATOM 1422 C C . ILE A 1 189 ? -12.062 7.954 0.929 1.00 91.31 189 ILE A C 1
ATOM 1424 O O . ILE A 1 189 ? -12.627 8.343 1.949 1.00 91.31 189 ILE A O 1
ATOM 1428 N N . SER A 1 190 ? -11.231 8.739 0.238 1.00 91.69 190 SER A N 1
ATOM 1429 C CA . SER A 1 190 ? -10.955 10.129 0.624 1.00 91.69 190 SER A CA 1
ATOM 1430 C C . SER A 1 190 ? -12.237 10.975 0.619 1.00 91.69 190 SER A C 1
ATOM 1432 O O . SER A 1 190 ? -12.529 11.646 1.607 1.00 91.69 190 SER A O 1
ATOM 1434 N N . ALA A 1 191 ? -13.061 10.857 -0.427 1.00 91.06 191 ALA A N 1
ATOM 1435 C CA . ALA A 1 191 ? -14.355 11.526 -0.537 1.00 91.06 191 ALA A CA 1
ATOM 1436 C C . ALA A 1 191 ? -15.339 11.071 0.553 1.00 91.06 191 ALA A C 1
ATOM 1438 O O . ALA A 1 191 ? -15.995 11.904 1.172 1.00 91.06 191 ALA A O 1
ATOM 1439 N N . ALA A 1 192 ? -15.399 9.772 0.859 1.00 90.81 192 ALA A N 1
ATOM 1440 C CA . ALA A 1 192 ? -16.232 9.256 1.943 1.00 90.81 192 ALA A CA 1
ATOM 1441 C C . ALA A 1 192 ? -15.883 9.910 3.291 1.00 90.81 192 ALA A C 1
ATOM 1443 O O . ALA A 1 192 ? -16.785 10.266 4.044 1.00 90.81 192 ALA A O 1
ATOM 1444 N N . TRP A 1 193 ? -14.597 10.154 3.572 1.00 87.50 193 TRP A N 1
ATOM 1445 C CA . TRP A 1 193 ? -14.173 10.872 4.780 1.00 87.50 193 TRP A CA 1
ATOM 1446 C C . TRP A 1 193 ? -14.541 12.361 4.792 1.00 87.50 193 TRP A C 1
ATOM 1448 O O . TRP A 1 193 ? -14.717 12.914 5.879 1.00 87.50 193 TRP A O 1
ATOM 1458 N N . VAL A 1 194 ? -14.676 13.003 3.625 1.00 88.00 194 VAL A N 1
ATOM 1459 C CA . VAL A 1 194 ? -15.165 14.391 3.509 1.00 88.00 194 VAL A CA 1
ATOM 1460 C C . VAL A 1 194 ? -16.630 14.474 3.934 1.00 88.00 194 VAL A C 1
ATOM 1462 O O . VAL A 1 194 ? -16.993 15.353 4.713 1.00 88.00 194 VAL A O 1
ATOM 1465 N N . PHE A 1 195 ? -17.458 13.537 3.467 1.00 87.69 195 PHE A N 1
ATOM 1466 C CA . PHE A 1 195 ? -18.898 13.523 3.747 1.00 87.69 195 PHE A CA 1
ATOM 1467 C C . PHE A 1 195 ? -19.274 12.824 5.059 1.00 87.69 195 PHE A C 1
ATOM 1469 O O . PHE A 1 195 ? -20.426 12.897 5.482 1.00 87.69 195 PHE A O 1
ATOM 1476 N N . TRP A 1 196 ? -18.327 12.157 5.726 1.00 84.12 196 TRP A N 1
ATOM 1477 C CA . TRP A 1 196 ? -18.594 11.449 6.975 1.00 84.12 196 TRP A CA 1
ATOM 1478 C C . TRP A 1 196 ? -19.010 12.433 8.075 1.00 84.12 196 TRP A C 1
ATOM 1480 O O . TRP A 1 196 ? -18.196 13.216 8.568 1.00 84.12 196 TRP A O 1
ATOM 1490 N N . THR A 1 197 ? -20.267 12.408 8.506 1.00 74.88 197 THR A N 1
ATOM 1491 C CA . THR A 1 197 ? -20.772 13.228 9.619 1.00 74.88 197 THR A CA 1
ATOM 1492 C C . THR A 1 197 ? -20.356 12.624 10.963 1.00 74.88 197 THR A C 1
ATOM 1494 O O . THR A 1 197 ? -20.001 11.450 11.059 1.00 74.88 197 THR A O 1
ATOM 1497 N N . LYS A 1 198 ? -20.182 13.448 12.010 1.00 62.91 198 LYS A N 1
ATOM 1498 C CA . LYS A 1 198 ? -19.893 12.910 13.356 1.00 62.91 198 LYS A CA 1
ATOM 1499 C C . LYS A 1 198 ? -21.212 12.323 13.851 1.00 62.91 198 LYS A C 1
ATOM 1501 O O . LYS A 1 198 ? -22.158 13.088 13.993 1.00 62.91 198 LYS A O 1
ATOM 1506 N N . VAL A 1 199 ? -21.264 11.003 14.011 1.00 47.88 199 VAL A N 1
ATOM 1507 C CA . VAL A 1 199 ? -22.285 10.343 14.833 1.00 47.88 199 VAL A CA 1
ATOM 1508 C C . VAL A 1 199 ? -21.832 10.443 16.278 1.00 47.88 199 VAL A C 1
ATOM 1510 O O . VAL A 1 199 ? -20.613 10.236 16.500 1.00 47.88 199 VAL A O 1
#